Protein AF-A0A849WAQ4-F1 (afdb_monomer_lite)

Foldseek 3Di:
DDDDDDPPPPPPPPPPDDDDDDDDDDDDDDDPVVVVVVVVVVVVVVVLVVLLVVLVVLLVVLLVVLVVVDDPQLVVLLVVLLVLLVVCVPDPAQDPVSLVVNLVSLLSNLDAPLDFDSVLSSQLSNLLSVCVRVQQDHSVLSSSLSSLLSSLRSDLARDPSSLVSSLSNLLVSSVPTNHDPVSSVSNSVSSVSRNVRSNVSSD

Structure (mmCIF, N/CA/C/O backbone):
data_AF-A0A849WAQ4-F1
#
_entry.id   AF-A0A849WAQ4-F1
#
loop_
_atom_site.group_PDB
_atom_site.id
_atom_site.type_symbol
_atom_site.label_atom_id
_atom_site.label_alt_id
_atom_site.label_comp_id
_atom_site.label_asym_id
_atom_site.label_entity_id
_atom_site.label_seq_id
_atom_site.pdbx_PDB_ins_code
_atom_site.Cartn_x
_atom_site.Cartn_y
_atom_site.Cartn_z
_atom_site.occupancy
_atom_site.B_iso_or_equiv
_atom_site.auth_seq_id
_atom_site.auth_comp_id
_atom_site.auth_asym_id
_atom_site.auth_atom_id
_atom_site.pdbx_PDB_model_num
ATOM 1 N N . MET A 1 1 ? 3.478 -9.125 -44.125 1.00 40.41 1 MET A N 1
ATOM 2 C CA . MET A 1 1 ? 3.624 -10.444 -43.458 1.00 40.41 1 MET A CA 1
ATOM 3 C C . MET A 1 1 ? 4.663 -10.266 -42.353 1.00 40.41 1 MET A C 1
ATOM 5 O O . MET A 1 1 ? 5.741 -9.818 -42.690 1.00 40.41 1 MET A O 1
ATOM 9 N N . LYS A 1 2 ? 4.450 -10.484 -41.053 1.00 43.03 2 LYS A N 1
ATOM 10 C CA . LYS A 1 2 ? 3.488 -11.300 -40.299 1.00 43.03 2 LYS A CA 1
ATOM 11 C C . LYS A 1 2 ? 3.045 -10.534 -39.041 1.00 43.03 2 LYS A C 1
ATOM 13 O O . LYS A 1 2 ? 3.862 -9.917 -38.370 1.00 43.03 2 LYS A O 1
ATOM 18 N N . ILE A 1 3 ? 1.750 -10.607 -38.763 1.00 45.09 3 ILE A N 1
ATOM 19 C CA . ILE A 1 3 ? 1.084 -10.204 -37.522 1.00 45.09 3 ILE A CA 1
ATOM 20 C C . ILE A 1 3 ? 1.373 -11.297 -36.490 1.00 45.09 3 ILE A C 1
ATOM 22 O O . ILE A 1 3 ? 1.159 -12.466 -36.802 1.00 45.09 3 ILE A O 1
ATOM 26 N N . PHE A 1 4 ? 1.816 -10.946 -35.282 1.00 47.56 4 PHE A N 1
ATOM 27 C CA . PHE A 1 4 ? 1.756 -11.865 -34.145 1.00 47.56 4 PHE A CA 1
ATOM 28 C C . PHE A 1 4 ? 1.019 -11.212 -32.980 1.00 47.56 4 PHE A C 1
ATOM 30 O O . PHE A 1 4 ? 1.563 -10.441 -32.197 1.00 47.56 4 PHE A O 1
ATOM 37 N N . ASN A 1 5 ? -0.265 -11.562 -32.927 1.00 40.00 5 ASN A N 1
ATOM 38 C CA . ASN A 1 5 ? -1.098 -11.559 -31.739 1.00 40.00 5 ASN A CA 1
ATOM 39 C C . ASN A 1 5 ? -0.462 -12.459 -30.673 1.00 40.00 5 ASN A C 1
ATOM 41 O O . ASN A 1 5 ? -0.245 -13.642 -30.930 1.00 40.00 5 ASN A O 1
ATOM 45 N N . PHE A 1 6 ? -0.254 -11.939 -29.466 1.00 37.41 6 PHE A N 1
ATOM 46 C CA . PHE A 1 6 ? -0.192 -12.782 -28.273 1.00 37.41 6 PHE A CA 1
ATOM 47 C C . PHE A 1 6 ? -0.825 -12.048 -27.091 1.00 37.41 6 PHE A C 1
ATOM 49 O O . PHE A 1 6 ? -0.170 -11.552 -26.180 1.00 37.41 6 PHE A O 1
ATOM 56 N N . ILE A 1 7 ? -2.149 -11.933 -27.166 1.00 39.69 7 ILE A N 1
ATOM 57 C CA . ILE A 1 7 ? -3.004 -11.663 -26.018 1.00 39.69 7 ILE A CA 1
ATOM 58 C C . ILE A 1 7 ? -3.183 -13.010 -25.314 1.00 39.69 7 ILE A C 1
ATOM 60 O O . ILE A 1 7 ? -3.959 -13.848 -25.767 1.00 39.69 7 ILE A O 1
ATOM 64 N N . LEU A 1 8 ? -2.449 -13.232 -24.225 1.00 34.00 8 LEU A N 1
ATOM 65 C CA . LEU A 1 8 ? -2.730 -14.311 -23.283 1.00 34.00 8 LEU A CA 1
ATOM 66 C C . LEU A 1 8 ? -3.411 -13.688 -22.058 1.00 34.00 8 LEU A C 1
ATOM 68 O O . LEU A 1 8 ? -2.776 -13.396 -21.049 1.00 34.00 8 LEU A O 1
ATOM 72 N N . VAL A 1 9 ? -4.717 -13.428 -22.167 1.00 36.94 9 VAL A N 1
ATOM 73 C CA . VAL A 1 9 ? -5.549 -13.152 -20.989 1.00 36.94 9 VAL A CA 1
ATOM 74 C C . VAL A 1 9 ? -5.741 -14.479 -20.267 1.00 36.94 9 VAL A C 1
ATOM 76 O O . VAL A 1 9 ? -6.632 -15.258 -20.596 1.00 36.94 9 VAL A O 1
ATOM 79 N N . VAL A 1 10 ? -4.892 -14.757 -19.282 1.00 36.78 10 VAL A N 1
ATOM 80 C CA . VAL A 1 10 ? -5.178 -15.802 -18.298 1.00 36.78 10 VAL A CA 1
ATOM 81 C C . VAL A 1 10 ? -6.131 -15.195 -17.272 1.00 36.78 10 VAL A C 1
ATOM 83 O O . VAL A 1 10 ? -5.733 -14.672 -16.234 1.00 36.78 10 VAL A O 1
ATOM 86 N N . SER A 1 11 ? -7.420 -15.220 -17.606 1.00 36.06 11 SER A N 1
ATOM 87 C CA . SER A 1 11 ? -8.503 -14.995 -16.652 1.00 36.06 11 SER A CA 1
ATOM 88 C C . SER A 1 11 ? -8.578 -16.193 -15.710 1.00 36.06 11 SER A C 1
ATOM 90 O O . SER A 1 11 ? -9.294 -17.153 -15.980 1.00 36.06 11 SER A O 1
ATOM 92 N N . PHE A 1 12 ? -7.868 -16.142 -14.584 1.00 37.25 12 PHE A N 1
ATOM 93 C CA . PHE A 1 12 ? -8.234 -16.956 -13.426 1.00 37.25 12 PH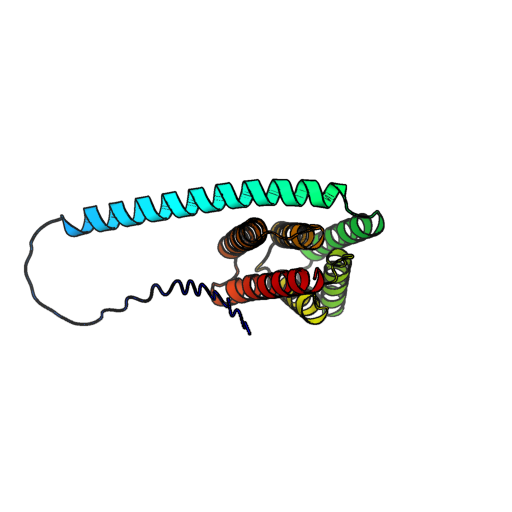E A CA 1
ATOM 94 C C . PHE A 1 12 ? -9.376 -16.249 -12.686 1.00 37.25 12 PHE A C 1
ATOM 96 O O . PHE A 1 12 ? -9.185 -15.547 -11.697 1.00 37.25 12 PHE A O 1
ATOM 103 N N . LEU A 1 13 ? -10.593 -16.416 -13.208 1.00 36.44 13 LEU A N 1
ATOM 104 C CA . LEU A 1 13 ? -11.807 -16.266 -12.414 1.00 36.44 13 LEU A CA 1
ATOM 105 C C . LEU A 1 13 ? -11.840 -17.443 -11.433 1.00 36.44 13 LEU A C 1
ATOM 107 O O . LEU A 1 13 ? -12.245 -18.546 -11.797 1.00 36.44 13 LEU A O 1
ATOM 111 N N . LEU A 1 14 ? -11.420 -17.229 -10.183 1.00 37.31 14 LEU A N 1
ATOM 112 C CA . LEU A 1 14 ? -11.801 -18.127 -9.090 1.00 37.31 14 LEU A CA 1
ATOM 113 C C . LEU A 1 14 ? -13.283 -17.892 -8.751 1.00 37.31 14 LEU A C 1
ATOM 115 O O . LEU A 1 14 ? -13.639 -17.315 -7.727 1.00 37.31 14 LEU A O 1
ATOM 119 N N . SER A 1 15 ? -14.171 -18.364 -9.624 1.00 38.66 15 SER A N 1
ATOM 120 C CA . SER A 1 15 ? -15.564 -18.608 -9.266 1.00 38.66 15 SER A CA 1
ATOM 121 C C . SER A 1 15 ? -15.627 -19.888 -8.436 1.00 38.66 15 SER A C 1
ATOM 123 O O . SER A 1 15 ? -15.603 -20.989 -8.976 1.00 38.66 15 SER A O 1
ATOM 125 N N . SER A 1 16 ? -15.743 -19.753 -7.115 1.00 42.12 16 SER A N 1
ATOM 126 C CA . SER A 1 16 ? -16.271 -20.827 -6.262 1.00 42.12 16 SER A CA 1
ATOM 127 C C . SER A 1 16 ? -17.684 -20.475 -5.795 1.00 42.12 16 SER A C 1
ATOM 129 O O . SER A 1 16 ? -17.962 -20.296 -4.616 1.00 42.12 16 SER A O 1
ATOM 131 N N . LEU A 1 17 ? -18.601 -20.380 -6.758 1.00 43.59 17 LEU A N 1
ATOM 132 C CA . LEU A 1 17 ? -20.035 -20.491 -6.508 1.00 43.59 17 LEU A CA 1
ATOM 133 C C . LEU A 1 17 ? -20.451 -21.907 -6.906 1.00 43.59 17 LEU A C 1
ATOM 135 O O . LEU A 1 17 ? -20.618 -22.208 -8.083 1.00 43.59 17 LEU A O 1
ATOM 139 N N . ILE A 1 18 ? -20.612 -22.782 -5.915 1.00 48.66 18 ILE A N 1
ATOM 140 C CA . ILE A 1 18 ? -21.460 -23.966 -6.063 1.00 48.66 18 ILE A CA 1
ATOM 141 C C . ILE A 1 18 ? -22.622 -23.787 -5.093 1.00 48.66 18 ILE A C 1
ATOM 143 O O . ILE A 1 18 ? -22.586 -24.237 -3.949 1.00 48.66 18 ILE A O 1
ATOM 147 N N . SER A 1 19 ? -23.660 -23.109 -5.572 1.00 41.38 19 SER A N 1
ATOM 148 C CA . SER A 1 19 ? -25.018 -23.353 -5.103 1.00 41.38 19 SER A CA 1
ATOM 149 C C . SER A 1 19 ? -25.516 -24.630 -5.775 1.00 41.38 19 SER A C 1
ATOM 151 O O . SER A 1 19 ? -25.571 -24.713 -6.998 1.00 41.38 19 SER A O 1
ATOM 153 N N . SER A 1 20 ? -25.922 -25.615 -4.979 1.00 46.41 20 SER A N 1
ATOM 154 C CA . SER A 1 20 ? -26.844 -26.661 -5.422 1.00 46.41 20 SER A CA 1
ATOM 155 C C . SER A 1 20 ? -27.905 -26.833 -4.342 1.00 46.41 20 SER A C 1
ATOM 157 O O . SER A 1 20 ? -27.684 -27.508 -3.334 1.00 46.41 20 SER A O 1
ATOM 159 N N . LEU A 1 21 ? -29.029 -26.151 -4.551 1.00 41.91 21 LEU A N 1
ATOM 160 C CA . LEU A 1 21 ? -30.283 -26.339 -3.837 1.00 41.91 21 LEU A CA 1
ATOM 161 C C . LEU A 1 21 ? -31.143 -27.329 -4.649 1.00 41.91 21 LEU A C 1
ATOM 163 O O . LEU A 1 21 ? -31.173 -27.238 -5.872 1.00 41.91 21 LEU A O 1
ATOM 167 N N . TYR A 1 22 ? -31.843 -28.210 -3.925 1.00 48.06 22 TYR A N 1
ATOM 168 C CA . TYR A 1 22 ? -32.811 -29.250 -4.331 1.00 48.06 22 TYR A CA 1
ATOM 169 C C . TYR A 1 22 ? -32.293 -30.607 -4.850 1.00 48.06 22 TYR A C 1
ATOM 171 O O . TYR A 1 22 ? -31.928 -30.757 -6.008 1.00 48.06 22 TYR A O 1
ATOM 179 N N . ALA A 1 23 ? -32.377 -31.632 -3.986 1.00 40.50 23 ALA A N 1
ATOM 180 C CA . ALA A 1 23 ? -33.272 -32.792 -4.149 1.00 40.50 23 ALA A CA 1
ATOM 181 C C . ALA A 1 23 ? -33.140 -33.768 -2.954 1.00 40.50 23 ALA A C 1
ATOM 183 O O . ALA A 1 23 ? -32.047 -34.145 -2.535 1.00 40.50 23 ALA A O 1
ATOM 184 N N . GLN A 1 24 ? -34.295 -34.142 -2.413 1.00 44.09 24 GLN A N 1
ATOM 185 C CA . GLN A 1 24 ? -34.580 -35.072 -1.319 1.00 44.09 24 GLN A CA 1
ATOM 186 C C . GLN A 1 24 ? -34.455 -36.534 -1.779 1.00 44.09 24 GLN A C 1
ATOM 188 O O . GLN A 1 24 ? -35.100 -36.866 -2.761 1.00 44.09 24 GLN A O 1
ATOM 193 N N . GLU A 1 25 ? -33.731 -37.405 -1.052 1.00 33.88 25 GLU A N 1
ATOM 194 C CA . GLU A 1 25 ? -34.155 -38.801 -0.796 1.00 33.88 25 GLU A CA 1
ATOM 195 C C . GLU A 1 25 ? -33.327 -39.494 0.314 1.00 33.88 25 GLU A C 1
ATOM 197 O O . GLU A 1 25 ? -32.095 -39.462 0.339 1.00 33.88 25 GLU A O 1
ATOM 202 N N . ASN A 1 26 ? -34.035 -40.136 1.246 1.00 55.19 26 ASN A N 1
ATOM 203 C CA . ASN A 1 26 ? -33.534 -40.862 2.416 1.00 55.19 26 ASN A CA 1
ATOM 204 C C . ASN A 1 26 ? -32.714 -42.115 2.054 1.00 55.19 26 ASN A C 1
ATOM 206 O O . ASN A 1 26 ? -33.297 -43.077 1.563 1.00 55.19 26 ASN A O 1
ATOM 210 N N . ARG A 1 27 ? -31.425 -42.183 2.443 1.00 44.72 27 ARG A N 1
ATOM 211 C CA . ARG A 1 27 ? -30.723 -43.433 2.843 1.00 44.72 27 ARG A CA 1
ATOM 212 C C . ARG A 1 27 ? -29.571 -43.145 3.828 1.00 44.72 27 ARG A C 1
ATOM 214 O O . ARG A 1 27 ? -28.713 -42.323 3.507 1.00 44.72 27 ARG A O 1
ATOM 221 N N . PRO A 1 28 ? -29.447 -43.863 4.964 1.00 54.81 28 PRO A N 1
ATOM 222 C CA . PRO A 1 28 ? -28.274 -43.771 5.826 1.00 54.81 28 PRO A CA 1
ATOM 223 C C . PRO A 1 28 ? -27.175 -44.707 5.296 1.00 54.81 28 PRO A C 1
ATOM 225 O O . PRO A 1 28 ? -27.287 -45.929 5.367 1.00 54.81 28 PRO A O 1
ATOM 228 N N . ARG A 1 29 ? -26.097 -44.147 4.733 1.00 48.91 29 ARG A N 1
ATOM 229 C CA . ARG A 1 29 ? -24.851 -44.876 4.421 1.00 48.91 29 ARG A CA 1
ATOM 230 C C . ARG A 1 29 ? -23.642 -44.014 4.789 1.00 48.91 29 ARG A C 1
ATOM 232 O O . ARG A 1 29 ? -23.512 -42.882 4.334 1.00 48.91 29 ARG A O 1
ATOM 239 N N . GLY A 1 30 ? -22.800 -44.567 5.659 1.00 44.56 30 GLY A N 1
ATOM 240 C CA . GLY A 1 30 ? -21.835 -43.861 6.499 1.00 44.56 30 GLY A CA 1
ATOM 241 C C . GLY A 1 30 ? -20.722 -43.056 5.814 1.00 44.56 30 GLY A C 1
ATOM 242 O O . GLY A 1 30 ? -20.254 -43.367 4.721 1.00 44.56 30 GLY A O 1
ATOM 243 N N . SER A 1 31 ? -20.301 -42.017 6.540 1.00 52.94 31 SER A N 1
ATOM 244 C CA . SER A 1 31 ? -18.940 -41.530 6.852 1.00 52.94 31 SER A CA 1
ATOM 245 C C . SER A 1 31 ? -17.791 -41.534 5.827 1.00 52.94 31 SER A C 1
ATOM 247 O O . SER A 1 31 ? -16.681 -41.161 6.198 1.00 52.94 31 SER A O 1
ATOM 249 N N . ARG A 1 32 ? -17.984 -41.851 4.540 1.00 49.75 32 ARG A N 1
ATOM 250 C CA . ARG A 1 32 ? -16.902 -41.777 3.529 1.00 49.75 32 ARG A CA 1
ATOM 251 C C . ARG A 1 32 ? -16.812 -40.440 2.788 1.00 49.75 32 ARG A C 1
ATOM 253 O O . ARG A 1 32 ? -15.724 -40.074 2.361 1.00 49.75 32 ARG A O 1
ATOM 260 N N . LYS A 1 33 ? -17.910 -39.682 2.671 1.00 48.22 33 LYS A N 1
ATOM 261 C CA . LYS A 1 33 ? -17.935 -38.398 1.933 1.00 48.22 33 LYS A CA 1
ATOM 262 C C . LYS A 1 33 ? -17.302 -37.224 2.701 1.00 48.22 33 LYS A C 1
ATOM 264 O O . LYS A 1 33 ? -16.830 -36.276 2.081 1.00 48.22 33 LYS A O 1
ATOM 269 N N . ASN A 1 34 ? -17.235 -37.302 4.033 1.00 49.34 34 ASN A N 1
ATOM 270 C CA . ASN A 1 34 ? -16.638 -36.249 4.866 1.00 49.34 34 ASN A CA 1
ATOM 271 C C . ASN A 1 34 ? -15.105 -36.349 4.933 1.00 49.34 34 ASN A C 1
ATOM 273 O O . ASN A 1 34 ? -14.431 -35.326 4.989 1.00 49.34 34 ASN A O 1
ATOM 277 N N . ALA A 1 35 ? -14.538 -37.559 4.849 1.00 51.31 35 ALA A N 1
ATOM 278 C CA . ALA A 1 35 ? -13.088 -37.763 4.872 1.00 51.31 35 ALA A CA 1
ATOM 279 C C . ALA A 1 35 ? -12.390 -37.226 3.605 1.00 51.31 35 ALA A C 1
ATOM 281 O O . ALA A 1 35 ? -11.303 -36.658 3.691 1.00 51.31 35 ALA A O 1
ATOM 282 N N . THR A 1 36 ? -13.021 -37.345 2.432 1.00 54.09 36 THR A N 1
ATOM 283 C CA . THR A 1 36 ? -12.486 -36.832 1.157 1.00 54.09 36 THR A CA 1
ATOM 284 C C . THR A 1 36 ? -12.604 -35.313 1.040 1.00 54.09 36 THR A C 1
ATOM 286 O O . THR A 1 36 ? -11.630 -34.678 0.642 1.00 54.09 36 THR A O 1
ATOM 289 N N . LYS A 1 37 ? -13.729 -34.710 1.460 1.00 56.31 37 LYS A N 1
ATOM 290 C CA . LYS A 1 37 ? -13.869 -33.241 1.531 1.00 56.31 37 LYS A CA 1
ATOM 291 C C . LYS A 1 37 ? -12.883 -32.614 2.524 1.00 56.31 37 LYS A C 1
ATOM 293 O O . LYS A 1 37 ? -12.230 -31.632 2.190 1.00 56.31 37 LYS A O 1
ATOM 298 N N . ASN A 1 38 ? -12.699 -33.224 3.699 1.00 57.44 38 ASN A N 1
ATOM 299 C CA . ASN A 1 38 ? -11.725 -32.741 4.685 1.00 57.44 38 ASN A CA 1
ATOM 300 C C . ASN A 1 38 ? -10.275 -32.864 4.201 1.00 57.44 38 ASN A C 1
ATOM 302 O O . ASN A 1 38 ? -9.472 -31.970 4.459 1.00 57.44 38 ASN A O 1
ATOM 306 N N . LYS A 1 39 ? -9.924 -33.931 3.471 1.00 62.44 39 LYS A N 1
ATOM 307 C CA . LYS A 1 39 ? -8.572 -34.084 2.912 1.00 62.44 39 LYS A CA 1
ATOM 308 C C . LYS A 1 39 ? -8.303 -33.081 1.783 1.00 62.44 39 LYS A C 1
ATOM 310 O O . LYS A 1 39 ? -7.236 -32.479 1.779 1.00 62.44 39 LYS A O 1
ATOM 315 N N . ALA A 1 40 ? -9.265 -32.858 0.885 1.00 61.94 40 ALA A N 1
ATOM 316 C CA . ALA A 1 40 ? -9.146 -31.870 -0.191 1.00 61.94 40 ALA A CA 1
ATOM 317 C C . ALA A 1 40 ? -9.029 -30.431 0.348 1.00 61.94 40 ALA A C 1
ATOM 319 O O . ALA A 1 40 ? -8.127 -29.706 -0.062 1.00 61.94 40 ALA A O 1
ATOM 320 N N . ASN A 1 41 ? -9.847 -30.052 1.339 1.00 62.41 41 ASN A N 1
ATOM 321 C CA . ASN A 1 41 ? -9.747 -28.738 1.991 1.00 62.41 41 ASN A CA 1
ATOM 322 C C . ASN A 1 41 ? -8.413 -28.549 2.729 1.00 62.41 41 ASN A C 1
ATOM 324 O O . ASN A 1 41 ? -7.844 -27.461 2.706 1.00 62.41 41 ASN A O 1
ATOM 328 N N . LYS A 1 42 ? -7.882 -29.605 3.360 1.00 65.06 42 LYS A N 1
ATOM 329 C CA . LYS A 1 42 ? -6.586 -29.547 4.051 1.00 65.06 42 LYS A CA 1
ATOM 330 C C . LYS A 1 42 ? -5.419 -29.326 3.083 1.00 65.06 42 LYS A C 1
ATOM 332 O O . LYS A 1 42 ? -4.516 -28.564 3.408 1.00 65.06 42 LYS A O 1
ATOM 337 N N . VAL A 1 43 ? -5.437 -29.976 1.917 1.00 67.69 43 VAL A N 1
ATOM 338 C CA . VAL A 1 43 ? -4.398 -29.804 0.885 1.00 67.69 43 VAL A CA 1
ATOM 339 C C . VAL A 1 43 ? -4.500 -28.417 0.243 1.00 67.69 43 VAL A C 1
ATOM 341 O O . VAL A 1 43 ? -3.505 -27.705 0.211 1.00 67.69 43 VAL A O 1
ATOM 344 N N . ALA A 1 44 ? -5.706 -27.973 -0.128 1.00 67.06 44 ALA A N 1
ATOM 345 C CA . ALA A 1 44 ? -5.920 -26.641 -0.700 1.00 67.06 44 ALA A CA 1
ATOM 346 C C . ALA A 1 44 ? -5.477 -25.502 0.242 1.00 67.06 44 ALA A C 1
ATOM 348 O O . ALA A 1 44 ? -4.848 -24.542 -0.199 1.00 67.06 44 ALA A O 1
ATOM 349 N N . ASN A 1 45 ? -5.737 -25.626 1.550 1.00 72.56 45 ASN A N 1
ATOM 350 C CA . ASN A 1 45 ? -5.257 -24.650 2.534 1.00 72.56 45 ASN A CA 1
ATOM 351 C C . ASN A 1 45 ? -3.733 -24.683 2.715 1.00 72.56 45 ASN A C 1
ATOM 353 O O . ASN A 1 45 ? -3.125 -23.628 2.884 1.00 72.56 45 ASN A O 1
ATOM 357 N N . ALA A 1 46 ? -3.107 -25.863 2.678 1.00 73.56 46 ALA A N 1
ATOM 358 C CA . ALA A 1 46 ? -1.652 -25.978 2.769 1.00 73.56 46 ALA A CA 1
ATOM 359 C C . ALA A 1 46 ? -0.956 -25.354 1.547 1.00 73.56 46 ALA A C 1
ATOM 361 O O . ALA A 1 46 ? 0.052 -24.663 1.700 1.00 73.56 46 ALA A O 1
ATOM 362 N N . ASP A 1 47 ? -1.529 -25.535 0.357 1.00 81.69 47 ASP A N 1
ATOM 363 C CA . ASP A 1 47 ? -1.017 -24.941 -0.877 1.00 81.69 47 ASP A CA 1
ATOM 364 C C . ASP A 1 47 ? -1.192 -23.414 -0.885 1.00 81.69 47 ASP A C 1
ATOM 366 O O . ASP A 1 47 ? -0.233 -22.706 -1.200 1.00 81.69 47 ASP A O 1
ATOM 370 N N . LYS A 1 48 ? -2.349 -22.886 -0.439 1.00 81.19 48 LYS A N 1
ATOM 371 C CA . LYS A 1 48 ? -2.562 -21.430 -0.282 1.00 81.19 48 LYS A CA 1
ATOM 372 C C . LYS A 1 48 ? -1.556 -20.824 0.705 1.00 81.19 48 LYS A C 1
ATOM 374 O O . LYS A 1 48 ? -0.931 -19.812 0.398 1.00 81.19 48 LYS A O 1
ATOM 379 N N . ALA A 1 49 ? -1.333 -21.470 1.852 1.00 83.88 49 ALA A N 1
ATOM 380 C CA . ALA A 1 49 ? -0.372 -21.000 2.852 1.00 83.88 49 ALA A CA 1
ATOM 381 C C . ALA A 1 49 ? 1.075 -21.006 2.328 1.00 83.88 49 ALA A C 1
ATOM 383 O O . ALA A 1 49 ? 1.836 -20.072 2.579 1.00 83.88 49 ALA A O 1
ATOM 384 N N . LYS A 1 50 ? 1.459 -22.034 1.561 1.00 86.38 50 LYS A N 1
ATOM 385 C CA . LYS A 1 50 ? 2.788 -22.111 0.942 1.00 86.38 50 LYS A CA 1
ATOM 386 C C . LYS A 1 50 ? 2.986 -21.021 -0.115 1.00 86.38 50 LYS A C 1
ATOM 388 O O . LYS A 1 50 ? 4.051 -20.409 -0.147 1.00 86.38 50 LYS A O 1
ATOM 393 N N . GLN A 1 51 ? 1.969 -20.755 -0.934 1.00 85.31 51 GLN A N 1
ATOM 394 C CA . GLN A 1 51 ? 1.992 -19.681 -1.933 1.00 85.31 51 GLN A CA 1
ATOM 395 C C . GLN A 1 51 ? 2.104 -18.300 -1.277 1.00 85.31 51 GLN A C 1
ATOM 397 O O . GLN A 1 51 ? 2.937 -17.502 -1.692 1.00 85.31 51 GLN A O 1
ATOM 402 N N . GLN A 1 52 ? 1.348 -18.043 -0.206 1.00 89.06 52 GLN A N 1
ATOM 403 C CA . GLN A 1 52 ? 1.443 -16.790 0.554 1.00 89.06 52 GLN A CA 1
ATOM 404 C C . GLN A 1 52 ? 2.819 -16.610 1.207 1.00 89.06 52 GLN A C 1
ATOM 406 O O . GLN A 1 52 ? 3.395 -15.529 1.145 1.00 89.06 52 GLN A O 1
ATOM 411 N N . ALA A 1 53 ? 3.391 -17.668 1.792 1.00 90.44 53 ALA A N 1
ATOM 412 C CA . ALA A 1 53 ? 4.722 -17.598 2.394 1.00 90.44 53 ALA A CA 1
ATOM 413 C C . ALA A 1 53 ? 5.819 -17.295 1.358 1.00 90.44 53 ALA A C 1
ATOM 415 O O . ALA A 1 53 ? 6.732 -16.516 1.631 1.00 90.44 53 ALA A O 1
ATOM 416 N N . GLN A 1 54 ? 5.719 -17.891 0.166 1.00 90.62 54 GLN A N 1
ATOM 417 C CA . GLN A 1 54 ? 6.635 -17.618 -0.942 1.00 90.62 54 GLN A CA 1
ATOM 418 C C . GLN A 1 54 ? 6.468 -16.192 -1.472 1.00 90.62 54 GLN A C 1
ATOM 420 O O . GLN A 1 54 ? 7.463 -15.483 -1.589 1.00 90.62 54 GLN A O 1
ATOM 425 N N . ALA A 1 55 ? 5.227 -15.752 -1.707 1.00 92.25 55 ALA A N 1
ATOM 426 C CA . ALA A 1 55 ? 4.928 -14.387 -2.127 1.00 92.25 55 ALA A CA 1
ATOM 427 C C . ALA A 1 55 ? 5.517 -13.366 -1.147 1.00 92.25 55 ALA A C 1
ATOM 429 O O . ALA A 1 55 ? 6.262 -12.481 -1.553 1.00 92.25 55 ALA A O 1
ATOM 430 N N . LYS A 1 56 ? 5.297 -13.559 0.156 1.00 91.94 56 LYS A N 1
ATOM 431 C CA . LYS A 1 56 ? 5.829 -12.679 1.198 1.00 91.94 56 LYS A CA 1
ATOM 432 C C . LYS A 1 56 ? 7.356 -12.619 1.225 1.00 91.94 56 LYS A C 1
ATOM 434 O O . LYS A 1 56 ? 7.930 -11.556 1.448 1.00 91.94 56 LYS A O 1
ATOM 439 N N . ALA A 1 57 ? 8.036 -13.745 1.003 1.00 93.19 57 ALA A N 1
ATOM 440 C CA . ALA A 1 57 ? 9.495 -13.764 0.916 1.00 93.19 57 ALA A CA 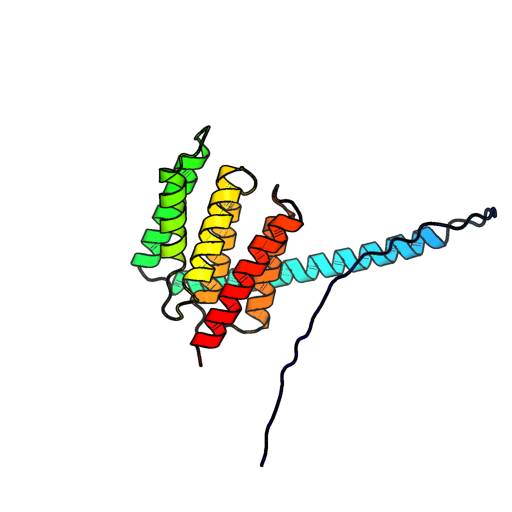1
ATOM 441 C C . ALA A 1 57 ? 9.998 -12.945 -0.284 1.00 93.19 57 ALA A C 1
ATOM 443 O O . ALA A 1 57 ? 10.899 -12.121 -0.123 1.00 93.19 57 ALA A O 1
ATOM 444 N N . THR A 1 58 ? 9.371 -13.118 -1.451 1.00 92.75 58 THR A N 1
ATOM 445 C CA . THR A 1 58 ? 9.662 -12.331 -2.656 1.00 92.75 58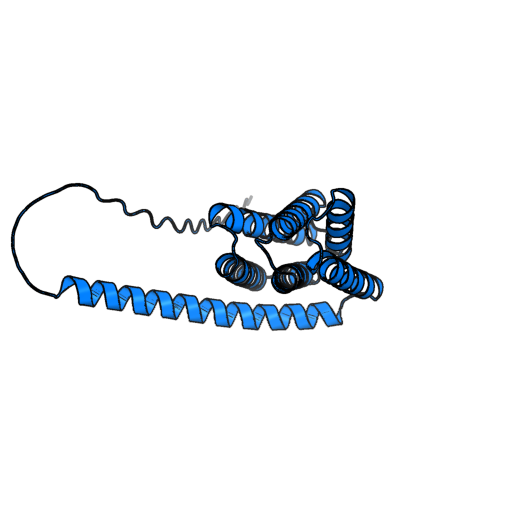 THR A CA 1
ATOM 446 C C . THR A 1 58 ? 9.410 -10.841 -2.421 1.00 92.75 58 THR A C 1
ATOM 448 O O . THR A 1 58 ? 10.288 -10.022 -2.684 1.00 92.75 58 THR A O 1
ATOM 451 N N . VAL A 1 59 ? 8.258 -10.479 -1.851 1.00 93.31 59 VAL A N 1
ATOM 452 C CA . VAL A 1 59 ? 7.901 -9.086 -1.545 1.00 93.31 59 VAL A CA 1
ATOM 453 C C . VAL A 1 59 ? 8.907 -8.448 -0.588 1.00 93.31 59 VAL A C 1
ATOM 455 O O . VAL A 1 59 ? 9.406 -7.362 -0.871 1.00 93.31 59 VAL A O 1
ATOM 458 N N . ASN A 1 60 ? 9.308 -9.139 0.483 1.00 94.69 60 ASN A N 1
ATOM 459 C CA . ASN A 1 60 ? 10.320 -8.628 1.414 1.00 94.69 60 ASN A CA 1
ATOM 460 C C . ASN A 1 60 ? 11.659 -8.321 0.724 1.00 94.69 60 ASN A C 1
ATOM 462 O O . ASN A 1 60 ? 12.317 -7.326 1.047 1.00 94.69 60 ASN A O 1
ATOM 466 N N . GLU A 1 61 ? 12.076 -9.160 -0.227 1.00 93.38 61 GLU A N 1
ATOM 467 C CA . GLU A 1 61 ? 13.283 -8.916 -1.016 1.00 93.38 61 GLU A CA 1
ATOM 468 C C . GLU A 1 61 ? 13.126 -7.678 -1.914 1.00 93.38 61 GLU A C 1
ATOM 470 O O . GLU A 1 61 ? 14.026 -6.832 -1.967 1.00 93.38 61 GLU A O 1
ATOM 475 N N . LEU A 1 62 ? 11.979 -7.537 -2.586 1.00 91.62 62 LEU A N 1
ATOM 476 C CA . LEU A 1 62 ? 11.667 -6.389 -3.441 1.00 91.62 62 LEU A CA 1
ATOM 477 C C . LEU A 1 62 ? 11.616 -5.083 -2.644 1.00 91.62 62 LEU A C 1
ATOM 479 O O . LEU A 1 62 ? 12.246 -4.102 -3.044 1.00 91.62 62 LEU A O 1
ATOM 483 N N . VAL A 1 63 ? 10.945 -5.078 -1.492 1.00 92.44 63 VAL A N 1
ATOM 484 C CA . VAL A 1 63 ? 10.880 -3.930 -0.577 1.00 92.44 63 VAL A CA 1
ATOM 485 C C . VAL A 1 63 ? 12.281 -3.549 -0.107 1.00 92.44 63 VAL A C 1
ATOM 487 O O . VAL A 1 63 ? 12.669 -2.390 -0.225 1.00 92.44 63 VAL A O 1
ATOM 490 N N . SER A 1 64 ? 13.100 -4.517 0.312 1.00 92.81 64 SER A N 1
ATOM 491 C CA . SER A 1 64 ? 14.481 -4.252 0.747 1.00 92.81 64 SER A CA 1
ATOM 492 C C . SER A 1 64 ? 15.344 -3.639 -0.364 1.00 92.81 64 SER A C 1
ATOM 494 O O . SER A 1 64 ? 16.199 -2.786 -0.112 1.00 92.81 64 SER A O 1
ATOM 496 N N . LYS A 1 65 ? 15.154 -4.076 -1.616 1.00 90.19 65 LYS A N 1
ATOM 497 C CA . LYS A 1 65 ? 15.829 -3.488 -2.784 1.00 90.19 65 LYS A CA 1
ATOM 498 C C . LYS A 1 65 ? 15.307 -2.086 -3.088 1.00 90.19 65 LYS A C 1
ATOM 500 O O . LYS A 1 65 ? 16.102 -1.220 -3.446 1.00 90.19 65 LYS A O 1
ATOM 505 N N . SER A 1 66 ? 14.002 -1.877 -2.952 1.00 88.38 66 SER A N 1
ATOM 506 C CA . SER A 1 66 ? 13.336 -0.593 -3.158 1.00 88.38 66 SER A CA 1
ATOM 507 C C . SER A 1 66 ? 13.820 0.452 -2.158 1.00 88.38 66 SER A C 1
ATOM 509 O O . SER A 1 66 ? 14.314 1.498 -2.567 1.00 88.38 66 SER A O 1
ATOM 511 N N . GLU A 1 67 ? 13.823 0.131 -0.862 1.00 88.88 67 GLU A N 1
ATOM 512 C CA . GLU A 1 67 ? 14.273 1.027 0.213 1.00 88.88 67 GLU A CA 1
ATOM 513 C C . GLU A 1 67 ? 15.721 1.506 0.009 1.00 88.88 67 GLU A C 1
ATOM 515 O O . GLU A 1 67 ? 16.034 2.674 0.243 1.00 88.88 67 GLU A O 1
ATOM 520 N N . LYS A 1 68 ? 16.605 0.640 -0.510 1.00 89.31 68 LYS A N 1
ATOM 521 C CA . LYS A 1 68 ? 17.992 1.006 -0.860 1.00 89.31 68 LYS A CA 1
ATOM 522 C C . LYS A 1 68 ? 18.095 1.980 -2.035 1.00 89.31 68 LYS A C 1
ATOM 524 O O . LYS A 1 68 ? 19.099 2.676 -2.150 1.00 89.31 68 LYS A O 1
ATOM 529 N N . LYS A 1 69 ? 17.100 1.992 -2.922 1.00 85.56 69 LYS A N 1
ATOM 530 C CA . LYS A 1 69 ? 17.051 2.831 -4.127 1.00 85.56 69 LYS A CA 1
ATOM 531 C C . LYS A 1 69 ? 16.248 4.116 -3.936 1.00 85.56 69 LYS A C 1
ATOM 533 O O . LYS A 1 69 ? 16.289 4.967 -4.820 1.00 85.56 69 LYS A O 1
ATOM 538 N N . MET A 1 70 ? 15.524 4.256 -2.824 1.00 86.00 70 MET A N 1
ATOM 539 C CA . MET A 1 70 ? 14.723 5.447 -2.554 1.00 86.00 70 MET A CA 1
ATOM 540 C C . MET A 1 70 ? 15.598 6.699 -2.487 1.00 86.00 70 MET A C 1
ATOM 542 O O . MET A 1 70 ? 16.640 6.712 -1.824 1.00 86.00 70 MET A O 1
ATOM 546 N N . THR A 1 71 ? 15.136 7.769 -3.129 1.00 86.50 71 THR A N 1
ATOM 547 C CA . THR A 1 71 ? 15.731 9.100 -2.985 1.00 86.50 71 THR A CA 1
ATOM 548 C C . THR A 1 71 ? 15.497 9.641 -1.572 1.00 86.50 71 THR A C 1
ATOM 550 O O . THR A 1 71 ? 14.592 9.199 -0.859 1.00 86.50 71 THR A O 1
ATOM 553 N N . GLU A 1 72 ? 16.282 10.635 -1.158 1.00 89.56 72 GLU A N 1
ATOM 554 C CA . GLU A 1 72 ? 16.079 11.294 0.141 1.00 89.56 72 GLU A CA 1
ATOM 555 C C . GLU A 1 72 ? 14.693 11.950 0.248 1.00 89.56 72 GLU A C 1
ATOM 557 O O . GLU A 1 72 ? 14.058 11.889 1.298 1.00 89.56 72 GLU A O 1
ATOM 562 N N . GLU A 1 73 ? 14.169 12.485 -0.858 1.00 87.75 73 GLU A N 1
ATOM 563 C CA . GLU A 1 73 ? 12.805 13.015 -0.920 1.00 87.75 73 GLU A CA 1
ATOM 564 C C . GLU A 1 73 ? 11.755 11.916 -0.696 1.00 87.75 73 GLU A C 1
ATOM 566 O O . GLU A 1 73 ? 10.831 12.092 0.096 1.00 87.75 73 GLU A O 1
ATOM 571 N N . GLN A 1 74 ? 11.915 10.746 -1.323 1.00 86.25 74 GLN A N 1
ATOM 572 C CA . GLN A 1 74 ? 11.010 9.613 -1.114 1.00 86.25 74 GLN A CA 1
ATOM 573 C C . GLN A 1 74 ? 11.049 9.117 0.339 1.00 86.25 74 GLN A C 1
ATOM 575 O O . GLN A 1 74 ? 10.000 8.819 0.912 1.00 86.25 74 GLN A O 1
ATOM 580 N N . LYS A 1 75 ? 12.234 9.065 0.963 1.00 89.88 75 LYS A N 1
ATOM 581 C CA . LYS A 1 75 ? 12.378 8.702 2.384 1.00 89.88 75 LYS A CA 1
ATOM 582 C C . LYS A 1 75 ? 11.707 9.725 3.300 1.00 89.88 75 LYS A C 1
ATOM 584 O O . LYS A 1 75 ? 11.018 9.335 4.241 1.00 89.88 75 LYS A O 1
ATOM 589 N N . ALA A 1 76 ? 11.867 11.018 3.015 1.00 91.75 76 ALA A N 1
ATOM 590 C CA . ALA A 1 76 ? 11.219 12.088 3.769 1.00 91.75 76 ALA A CA 1
ATOM 591 C C . ALA A 1 76 ? 9.688 12.019 3.652 1.00 91.75 76 ALA A C 1
ATOM 593 O O . ALA A 1 76 ? 8.992 12.098 4.663 1.00 91.75 76 ALA A O 1
ATOM 594 N N . ASN A 1 77 ? 9.166 11.785 2.444 1.00 91.31 77 ASN A N 1
ATOM 595 C CA . ASN A 1 77 ? 7.733 11.601 2.211 1.00 91.31 77 ASN A CA 1
ATOM 596 C C . ASN A 1 77 ? 7.189 10.376 2.961 1.00 91.31 77 ASN A C 1
ATOM 598 O O . ASN A 1 77 ? 6.117 10.451 3.557 1.00 91.31 77 ASN A O 1
ATOM 602 N N . LEU A 1 78 ? 7.941 9.269 2.992 1.00 91.62 78 LEU A N 1
ATOM 603 C CA . LEU A 1 78 ? 7.556 8.073 3.745 1.00 91.62 78 LEU A CA 1
ATOM 604 C C . LEU A 1 78 ? 7.525 8.333 5.255 1.00 91.62 78 LEU A C 1
ATOM 606 O O . LEU A 1 78 ? 6.580 7.927 5.929 1.00 91.62 78 LEU A O 1
ATOM 610 N N . LYS A 1 79 ? 8.531 9.034 5.789 1.00 93.25 79 LYS A N 1
ATOM 611 C CA . LYS A 1 79 ? 8.564 9.428 7.203 1.00 93.25 79 LYS A CA 1
ATOM 612 C C . LYS A 1 79 ? 7.371 10.315 7.559 1.00 93.25 79 LYS A C 1
ATOM 614 O O . LYS A 1 79 ? 6.716 10.070 8.565 1.00 93.25 79 LYS A O 1
ATOM 619 N N . LYS A 1 80 ? 7.049 11.288 6.705 1.00 92.88 80 LYS A N 1
ATOM 620 C CA . LYS A 1 80 ? 5.882 12.155 6.888 1.00 92.88 80 LYS A CA 1
ATOM 621 C C . LYS A 1 80 ? 4.575 11.357 6.895 1.00 92.88 80 LYS A C 1
ATOM 623 O O . LYS A 1 80 ? 3.775 11.517 7.807 1.00 92.88 80 LYS A O 1
ATOM 628 N N . LEU A 1 81 ? 4.397 10.439 5.944 1.00 94.81 81 LEU A N 1
ATOM 629 C CA . LEU A 1 81 ? 3.236 9.544 5.910 1.00 94.81 81 LEU A CA 1
ATOM 630 C C . LEU A 1 81 ? 3.094 8.733 7.212 1.00 94.81 81 LEU A C 1
ATOM 632 O O . LEU A 1 81 ? 1.991 8.583 7.733 1.00 94.81 81 LEU A O 1
ATOM 636 N N . GLN A 1 82 ? 4.203 8.214 7.749 1.00 94.50 82 GLN A N 1
ATOM 637 C CA . GLN A 1 82 ? 4.202 7.488 9.023 1.00 94.50 82 GLN A CA 1
ATOM 638 C C . GLN A 1 82 ? 3.772 8.376 10.195 1.00 94.50 82 GLN A C 1
ATOM 640 O O . GLN A 1 82 ? 2.969 7.940 11.017 1.00 94.50 82 GLN A O 1
ATOM 645 N N . GLU A 1 83 ? 4.288 9.603 10.266 1.00 92.88 83 GLU A N 1
ATOM 646 C CA . GLU A 1 83 ? 3.927 10.583 11.297 1.00 92.88 83 GLU A CA 1
ATOM 647 C C . GLU A 1 83 ? 2.444 10.965 11.216 1.00 92.88 83 GLU A C 1
ATOM 649 O O . GLU A 1 83 ? 1.754 10.967 12.237 1.00 92.88 83 GLU A O 1
ATOM 654 N N . ASP A 1 84 ? 1.933 11.211 10.008 1.00 92.88 84 ASP A N 1
ATOM 655 C CA . ASP A 1 84 ? 0.530 11.562 9.789 1.00 92.88 84 ASP A CA 1
ATOM 656 C C . ASP A 1 84 ? -0.399 10.404 10.193 1.00 92.88 84 ASP A C 1
ATOM 658 O O . ASP A 1 84 ? -1.346 10.610 10.951 1.00 92.88 84 ASP A O 1
ATOM 662 N N . LEU A 1 85 ? -0.088 9.161 9.809 1.00 93.62 85 LEU A N 1
ATOM 663 C CA . LEU A 1 85 ? -0.851 7.987 10.254 1.00 93.62 85 LEU A CA 1
ATOM 664 C C . LEU A 1 85 ? -0.778 7.771 11.775 1.00 93.62 85 LEU A C 1
ATOM 666 O O . LEU A 1 85 ? -1.763 7.379 12.394 1.00 93.62 85 LEU A O 1
ATOM 670 N N . GLN A 1 86 ? 0.370 8.011 12.411 1.00 91.81 86 GLN A N 1
ATOM 671 C CA . GLN A 1 86 ? 0.481 7.895 13.871 1.00 91.81 86 GLN A CA 1
ATOM 672 C C . GLN A 1 86 ? -0.360 8.946 14.593 1.00 91.81 86 GLN A C 1
ATOM 674 O O . GLN A 1 86 ? -1.024 8.633 15.581 1.00 91.81 86 GLN A O 1
ATOM 679 N N . LYS A 1 87 ? -0.357 10.182 14.087 1.00 90.75 87 LYS A N 1
ATOM 680 C CA . LYS A 1 87 ? -1.147 11.279 14.643 1.00 90.75 87 LYS A CA 1
ATOM 681 C C . LYS A 1 87 ? -2.642 10.962 14.579 1.00 90.75 87 LYS A C 1
ATOM 683 O O . LYS A 1 87 ? -3.323 11.008 15.604 1.00 90.75 87 LYS A O 1
ATOM 688 N N . LEU A 1 88 ? -3.116 10.553 13.403 1.00 90.44 88 LEU A N 1
ATOM 689 C CA . LEU A 1 88 ? -4.526 10.251 13.160 1.00 90.44 88 LEU A CA 1
ATOM 690 C C . LEU A 1 88 ? -5.027 9.015 13.923 1.00 90.44 88 LEU A C 1
ATOM 692 O O . LEU A 1 88 ? -6.210 8.934 14.240 1.00 90.44 88 LEU A O 1
ATOM 696 N N . GLN A 1 89 ? -4.144 8.079 14.287 1.00 86.25 89 GLN A N 1
ATOM 697 C CA . GLN A 1 89 ? -4.529 6.853 14.998 1.00 86.25 89 GLN A CA 1
ATOM 698 C C . GLN A 1 89 ? -5.219 7.127 16.348 1.00 86.25 89 GLN A C 1
ATOM 700 O O . GLN A 1 89 ? -6.044 6.332 16.800 1.00 86.25 89 GLN A O 1
ATOM 705 N N . SER A 1 90 ? -4.861 8.233 17.005 1.00 82.81 90 SER A N 1
ATOM 706 C CA . SER A 1 90 ? -5.413 8.645 18.305 1.00 82.81 90 SER A CA 1
ATOM 707 C C . SER A 1 90 ? -6.677 9.500 18.214 1.00 82.81 90 SER A C 1
ATOM 709 O O . SER A 1 90 ? -7.303 9.796 19.234 1.00 82.81 90 SER A O 1
ATOM 711 N N . GLU A 1 91 ? -7.068 9.888 17.005 1.00 85.25 91 GLU A N 1
ATOM 712 C CA . GLU A 1 91 ? -8.198 10.774 16.795 1.00 85.25 91 GLU A CA 1
ATOM 713 C C . GLU A 1 91 ? -9.511 9.985 16.733 1.00 85.25 91 GLU A C 1
ATOM 715 O O . GLU A 1 91 ? -9.619 8.896 16.163 1.00 85.25 91 GLU A O 1
ATOM 720 N N . SER A 1 92 ? -10.551 10.536 17.358 1.00 83.38 92 SER A N 1
ATOM 721 C CA . SER A 1 92 ? -11.884 9.929 17.361 1.00 83.38 92 SER A CA 1
ATOM 722 C C . SER A 1 92 ? -12.566 10.028 15.997 1.00 83.38 92 SER A C 1
ATOM 724 O O . SER A 1 92 ? -13.346 9.141 15.644 1.00 83.38 92 SER A O 1
ATOM 726 N N . GLN A 1 93 ? -12.248 11.077 15.238 1.00 87.94 93 GLN A N 1
ATOM 727 C CA . GLN A 1 93 ? -12.773 11.368 13.913 1.00 87.94 93 GLN A CA 1
ATOM 728 C C . GLN A 1 93 ? -11.677 12.015 13.065 1.00 87.94 93 GLN A C 1
ATOM 730 O O . GLN A 1 93 ? -11.049 12.968 13.510 1.00 87.94 93 GLN A O 1
ATOM 735 N N . ILE A 1 94 ? -11.510 11.529 11.835 1.00 91.94 94 ILE A N 1
ATOM 736 C CA . ILE A 1 94 ? -10.603 12.119 10.844 1.00 91.94 94 ILE A CA 1
ATOM 737 C C . ILE A 1 94 ? -11.385 13.139 10.005 1.00 91.94 94 ILE A C 1
ATOM 739 O O . ILE A 1 94 ? -12.410 12.795 9.404 1.00 91.94 94 ILE A O 1
ATOM 743 N N . THR A 1 95 ? -10.918 14.387 9.957 1.00 93.00 95 THR A N 1
ATOM 744 C CA . THR A 1 95 ? -11.524 15.472 9.168 1.00 93.00 95 THR A CA 1
ATOM 745 C C . THR A 1 95 ? -11.237 15.328 7.673 1.00 93.00 95 THR A C 1
ATOM 747 O O . THR A 1 95 ? -10.365 14.566 7.251 1.00 93.00 95 THR A O 1
ATOM 750 N N . GLN A 1 96 ? -11.965 16.077 6.840 1.00 93.19 96 GLN A N 1
ATOM 751 C CA . GLN A 1 96 ? -11.754 16.051 5.392 1.00 93.19 96 GLN A CA 1
ATOM 752 C C . GLN A 1 96 ? -10.356 16.562 5.011 1.00 93.19 96 GLN A C 1
ATOM 754 O O . GLN A 1 96 ? -9.685 15.957 4.180 1.00 93.19 96 GLN A O 1
ATOM 759 N N . GLU A 1 97 ? -9.871 17.607 5.680 1.00 93.50 97 GLU A N 1
ATOM 760 C CA . GLU A 1 97 ? -8.532 18.163 5.468 1.00 93.50 97 GLU A CA 1
ATOM 761 C C . GLU A 1 97 ? -7.442 17.138 5.796 1.00 93.50 97 GLU A C 1
ATOM 763 O O . GLU A 1 97 ? -6.447 17.028 5.082 1.00 93.50 97 GLU A O 1
ATOM 768 N N . GLN A 1 98 ? -7.639 16.344 6.851 1.00 93.31 98 GLN A N 1
ATOM 769 C CA . GLN A 1 98 ? -6.714 15.277 7.229 1.00 93.31 98 GLN A CA 1
ATOM 770 C C . GLN A 1 98 ? -6.725 14.121 6.229 1.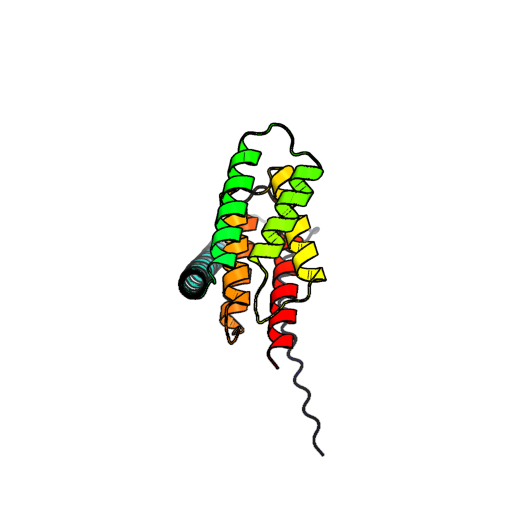00 93.31 98 GLN A C 1
ATOM 772 O O . GLN A 1 98 ? -5.661 13.597 5.898 1.00 93.31 98 GLN A O 1
ATOM 777 N N . LYS A 1 99 ? -7.900 13.758 5.697 1.00 92.62 99 LYS A N 1
ATOM 778 C CA . LYS A 1 99 ? -8.000 12.797 4.589 1.00 92.62 99 LYS A CA 1
ATOM 779 C C . LYS A 1 99 ? -7.251 13.304 3.359 1.00 92.62 99 LYS A C 1
ATOM 781 O O . LYS A 1 99 ? -6.488 12.562 2.746 1.00 92.62 99 LYS A O 1
ATOM 786 N N . ASP A 1 100 ? -7.432 14.572 3.006 1.00 93.25 100 ASP A N 1
ATOM 787 C CA . ASP A 1 100 ? -6.763 15.162 1.848 1.00 93.25 100 ASP A CA 1
ATOM 788 C C . ASP A 1 100 ? -5.246 15.247 2.031 1.00 93.25 100 ASP A C 1
ATOM 790 O O . ASP A 1 100 ? -4.504 14.963 1.085 1.00 93.25 100 ASP A O 1
ATOM 794 N N . GLN A 1 101 ? -4.782 15.537 3.249 1.00 92.88 101 GLN A N 1
ATOM 795 C CA . GLN A 1 101 ? -3.365 15.499 3.596 1.00 92.88 101 GLN A CA 1
ATOM 796 C C . GLN A 1 101 ? -2.797 14.079 3.473 1.00 92.88 101 GLN A C 1
ATOM 798 O O . GLN A 1 101 ? -1.820 13.883 2.749 1.00 92.88 101 GLN A O 1
ATOM 803 N N . LEU A 1 102 ? -3.454 13.084 4.080 1.00 92.44 102 LEU A N 1
ATOM 804 C CA . LEU A 1 102 ? -3.028 11.683 4.022 1.00 92.44 102 LEU A CA 1
ATOM 805 C C . LEU A 1 102 ? -2.947 11.172 2.575 1.00 92.44 102 LEU A C 1
ATOM 807 O O . LEU A 1 102 ? -1.945 10.580 2.167 1.00 92.44 102 LEU A O 1
ATOM 811 N N . LYS A 1 103 ? -3.966 11.477 1.765 1.00 92.19 103 LYS A N 1
ATOM 812 C CA . LYS A 1 103 ? -3.998 11.169 0.330 1.00 92.19 103 LYS A CA 1
ATOM 813 C C . LYS A 1 103 ? -2.827 11.816 -0.414 1.00 92.19 103 LYS A C 1
ATOM 815 O O . LYS A 1 103 ? -2.194 11.169 -1.248 1.00 92.19 103 LYS A O 1
ATOM 820 N N . ALA A 1 104 ? -2.522 13.082 -0.128 1.00 91.62 104 ALA A N 1
ATOM 821 C CA . ALA A 1 104 ? -1.405 13.783 -0.756 1.00 91.62 104 ALA A CA 1
ATOM 822 C C . ALA A 1 104 ? -0.051 13.154 -0.398 1.00 91.62 104 ALA A C 1
ATOM 824 O O . ALA A 1 104 ? 0.808 13.021 -1.272 1.00 91.62 104 ALA A O 1
ATOM 825 N N . ASP A 1 105 ? 0.142 12.735 0.852 1.00 91.75 105 ASP A N 1
ATOM 826 C CA . ASP A 1 105 ? 1.390 12.100 1.279 1.00 91.75 105 ASP A CA 1
ATOM 827 C C . ASP A 1 105 ? 1.549 10.698 0.693 1.00 91.75 105 ASP A C 1
ATOM 829 O O . ASP A 1 105 ? 2.618 10.379 0.170 1.00 91.75 105 ASP A O 1
ATOM 833 N N . LEU A 1 106 ? 0.470 9.908 0.636 1.00 88.81 106 LEU A N 1
ATOM 834 C CA . LEU A 1 106 ? 0.452 8.633 -0.088 1.00 88.81 106 LEU A CA 1
ATOM 835 C C . LEU A 1 106 ? 0.891 8.818 -1.549 1.00 88.81 106 LEU A C 1
ATOM 837 O O . LEU A 1 106 ? 1.840 8.170 -1.993 1.00 88.81 106 LEU A O 1
ATOM 841 N N . LYS A 1 107 ? 0.296 9.770 -2.278 1.00 89.75 107 LYS A N 1
ATOM 842 C CA . LYS A 1 107 ? 0.674 10.074 -3.673 1.00 89.75 107 LYS A CA 1
ATOM 843 C C . LYS A 1 107 ? 2.153 10.437 -3.828 1.00 89.75 107 LYS A C 1
ATOM 845 O O . LYS A 1 107 ? 2.811 9.986 -4.768 1.00 89.75 107 LYS A O 1
ATOM 850 N N . LYS A 1 108 ? 2.692 11.245 -2.911 1.00 88.81 108 LYS A N 1
ATOM 851 C CA . LYS A 1 108 ? 4.111 11.633 -2.924 1.00 88.81 108 LYS A CA 1
ATOM 852 C C . LYS A 1 108 ? 5.032 10.437 -2.713 1.00 88.81 108 LYS A C 1
ATOM 854 O O . LYS A 1 108 ? 6.061 10.350 -3.377 1.00 88.81 108 LYS A O 1
ATOM 859 N N . THR A 1 109 ? 4.664 9.505 -1.831 1.00 83.62 109 THR A N 1
ATOM 860 C CA . THR A 1 109 ? 5.470 8.292 -1.618 1.00 83.62 109 THR A CA 1
ATOM 861 C C . THR A 1 109 ? 5.496 7.384 -2.838 1.00 83.62 109 THR A C 1
ATOM 863 O O . THR A 1 109 ? 6.537 6.803 -3.104 1.00 83.62 109 THR A O 1
ATOM 866 N N . LEU A 1 110 ? 4.399 7.327 -3.602 1.00 81.12 110 LEU A N 1
ATOM 867 C CA . LEU A 1 110 ? 4.251 6.498 -4.804 1.00 81.12 110 LEU A CA 1
ATOM 868 C C . LEU A 1 110 ? 4.791 7.161 -6.082 1.00 81.12 110 LEU A C 1
ATOM 870 O O . LEU A 1 110 ? 4.658 6.625 -7.181 1.00 81.12 110 LEU A O 1
ATOM 874 N N . SER A 1 111 ? 5.397 8.341 -5.971 1.00 73.56 111 SER A N 1
ATOM 875 C CA . SER A 1 111 ? 5.993 9.025 -7.115 1.00 73.56 111 SER A CA 1
ATOM 876 C C . SER A 1 111 ? 7.344 8.384 -7.464 1.00 73.56 111 SER A C 1
ATOM 878 O O . SER A 1 111 ? 8.286 8.422 -6.669 1.00 73.56 111 SER A O 1
ATOM 880 N N . SER A 1 112 ? 7.456 7.794 -8.659 1.00 71.94 112 SER A N 1
ATOM 881 C CA . SER A 1 112 ? 8.694 7.181 -9.168 1.00 71.94 112 SER A CA 1
ATOM 882 C C . SER A 1 112 ? 9.041 7.648 -10.588 1.00 71.94 112 SER A C 1
ATOM 884 O O . SER A 1 112 ? 8.249 8.324 -11.252 1.00 71.94 112 SER A O 1
ATOM 886 N N . ALA A 1 113 ? 10.252 7.314 -11.052 1.00 63.53 113 ALA A N 1
ATOM 887 C CA . ALA A 1 113 ? 10.702 7.607 -12.415 1.00 63.53 113 ALA A CA 1
ATOM 888 C C . ALA A 1 113 ? 9.857 6.860 -13.464 1.00 63.53 113 ALA A C 1
ATOM 890 O O . ALA A 1 113 ? 9.508 7.425 -14.500 1.00 63.53 113 ALA A O 1
ATOM 891 N N . GLN A 1 114 ? 9.464 5.622 -13.158 1.00 64.50 114 GLN A N 1
ATOM 892 C CA . GLN A 1 114 ? 8.488 4.825 -13.895 1.00 64.50 114 GLN A CA 1
ATOM 893 C C . GLN A 1 114 ? 7.074 5.258 -13.486 1.00 64.50 114 GLN A C 1
ATOM 895 O O . GLN A 1 114 ? 6.351 4.504 -12.843 1.00 64.50 114 GLN A O 1
ATOM 900 N N . LYS A 1 115 ? 6.706 6.508 -13.806 1.00 70.19 115 LYS A N 1
ATOM 901 C CA . LYS A 1 115 ? 5.437 7.122 -13.385 1.00 70.19 115 LYS A CA 1
ATOM 902 C C . LYS A 1 115 ? 4.247 6.224 -13.758 1.00 70.19 115 LYS A C 1
ATOM 904 O O . LYS A 1 115 ? 3.962 6.108 -14.953 1.00 70.19 115 LYS A O 1
ATOM 909 N N . PRO A 1 116 ? 3.536 5.610 -12.797 1.00 74.62 116 PRO A N 1
ATOM 910 C CA . PRO A 1 116 ? 2.237 5.003 -13.074 1.00 74.62 116 PRO A CA 1
ATOM 911 C C . PRO A 1 116 ? 1.232 6.091 -13.481 1.0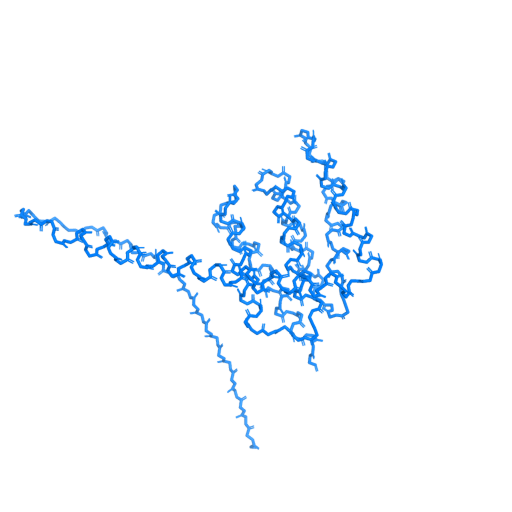0 74.62 116 PRO A C 1
ATOM 913 O O . PRO A 1 116 ? 1.498 7.287 -13.326 1.00 74.62 116 PRO A O 1
ATOM 916 N N . ASP A 1 117 ? 0.078 5.689 -14.013 1.00 83.75 117 ASP A N 1
ATOM 917 C CA . ASP A 1 117 ? -0.981 6.647 -14.345 1.00 83.75 117 ASP A CA 1
ATOM 918 C C . ASP A 1 117 ? -1.411 7.406 -13.069 1.00 83.75 117 ASP A C 1
ATOM 920 O O . ASP A 1 117 ? -1.845 6.757 -12.107 1.00 83.75 117 ASP A O 1
ATOM 924 N N . PRO A 1 118 ? -1.320 8.753 -13.035 1.00 84.19 118 PRO A N 1
ATOM 925 C CA . PRO A 1 118 ? -1.712 9.542 -11.872 1.00 84.19 118 PRO A CA 1
ATOM 926 C C . PRO A 1 118 ? -3.131 9.241 -11.383 1.00 84.19 118 PRO A C 1
ATOM 928 O O . PRO A 1 118 ? -3.358 9.214 -10.179 1.00 84.19 118 PRO A O 1
ATOM 931 N N . ALA A 1 119 ? -4.072 8.944 -12.285 1.00 88.94 119 ALA A N 1
ATOM 932 C CA . ALA A 1 119 ? -5.441 8.611 -11.905 1.00 88.94 119 ALA A CA 1
ATOM 933 C C . ALA A 1 119 ? -5.521 7.300 -11.105 1.00 88.94 119 ALA A C 1
ATOM 935 O O . ALA A 1 119 ? -6.325 7.187 -10.182 1.00 88.94 119 ALA A O 1
ATOM 936 N N . THR A 1 120 ? -4.669 6.317 -11.421 1.00 88.94 120 THR A N 1
ATOM 937 C CA . THR A 1 120 ? -4.632 5.035 -10.693 1.00 88.94 120 THR A CA 1
ATOM 938 C C . THR A 1 120 ? -4.014 5.179 -9.305 1.00 88.94 120 THR A C 1
ATOM 940 O O . THR A 1 120 ? -4.513 4.589 -8.348 1.00 88.94 120 THR A O 1
ATOM 943 N N . VAL A 1 121 ? -2.984 6.020 -9.170 1.00 89.56 121 VAL A N 1
ATOM 944 C CA . VAL A 1 121 ? -2.387 6.351 -7.866 1.00 89.56 121 VAL A CA 1
ATOM 945 C C . VAL A 1 121 ? -3.368 7.137 -7.003 1.00 89.56 121 VAL A C 1
ATOM 947 O O . VAL A 1 121 ? -3.490 6.865 -5.811 1.00 89.56 121 VAL A O 1
ATOM 950 N N . ASP A 1 122 ? -4.093 8.082 -7.601 1.00 91.12 122 ASP A N 1
ATOM 951 C CA . ASP A 1 122 ? -5.082 8.901 -6.900 1.00 91.12 122 ASP A CA 1
ATOM 952 C C . ASP A 1 122 ? -6.216 8.059 -6.336 1.00 91.12 122 ASP A C 1
ATOM 954 O O . ASP A 1 122 ? -6.636 8.284 -5.199 1.00 91.12 122 ASP A O 1
ATOM 958 N N . LYS A 1 123 ? -6.672 7.071 -7.110 1.00 93.06 123 LYS A N 1
ATOM 959 C CA . LYS A 1 123 ? -7.712 6.145 -6.681 1.00 93.06 123 LYS A CA 1
ATOM 960 C C . LYS A 1 123 ? -7.249 5.280 -5.506 1.00 93.06 123 LYS A C 1
ATOM 962 O O . LYS A 1 123 ? -7.881 5.329 -4.454 1.00 93.06 123 LYS A O 1
ATOM 967 N N . LEU A 1 124 ? -6.080 4.639 -5.621 1.00 94.31 124 LEU A N 1
ATOM 968 C CA . LEU A 1 124 ? -5.521 3.847 -4.522 1.00 94.31 124 LEU A CA 1
ATOM 969 C C . LEU A 1 124 ? -5.334 4.694 -3.254 1.00 94.31 124 LEU A C 1
ATOM 971 O O . LEU A 1 124 ? -5.678 4.263 -2.156 1.00 94.31 124 LEU A O 1
ATOM 975 N N . ALA A 1 125 ? -4.793 5.909 -3.388 1.00 93.94 125 ALA A N 1
ATOM 976 C CA . ALA A 1 125 ? -4.573 6.798 -2.251 1.00 93.94 125 ALA A CA 1
ATOM 977 C C . ALA A 1 125 ? -5.891 7.220 -1.579 1.00 93.94 125 ALA A C 1
ATOM 979 O O . ALA A 1 125 ? -5.950 7.299 -0.349 1.00 93.94 125 ALA A O 1
ATOM 980 N N . ALA A 1 126 ? -6.941 7.480 -2.365 1.00 93.81 126 ALA A N 1
ATOM 981 C CA . ALA A 1 126 ? -8.271 7.780 -1.845 1.00 93.81 126 ALA A CA 1
ATOM 982 C C . ALA A 1 126 ? -8.872 6.577 -1.106 1.00 93.81 126 ALA A C 1
ATOM 984 O O . ALA A 1 126 ? -9.337 6.733 0.023 1.00 93.81 126 ALA A O 1
ATOM 985 N N . ASP A 1 127 ? -8.794 5.384 -1.692 1.00 95.56 127 ASP A N 1
ATOM 986 C CA . ASP A 1 127 ? -9.362 4.170 -1.109 1.00 95.56 127 ASP A CA 1
ATOM 987 C C . ASP A 1 127 ? -8.649 3.793 0.195 1.00 95.56 127 ASP A C 1
ATOM 989 O O . ASP A 1 127 ? -9.303 3.633 1.225 1.00 95.56 127 ASP A O 1
ATOM 993 N N . LEU A 1 128 ? -7.310 3.782 0.222 1.00 95.81 128 LEU A N 1
ATOM 994 C CA . LEU A 1 128 ? -6.549 3.531 1.455 1.00 95.81 128 LEU A CA 1
ATOM 995 C C . LEU A 1 128 ? -6.861 4.556 2.555 1.00 95.81 128 LEU A C 1
ATOM 997 O O . LEU A 1 128 ? -6.993 4.185 3.721 1.00 95.81 128 LEU A O 1
ATOM 1001 N N . THR A 1 129 ? -7.022 5.831 2.193 1.00 93.88 129 THR A N 1
ATOM 1002 C CA . THR A 1 129 ? -7.404 6.896 3.135 1.00 93.88 129 THR A CA 1
ATOM 1003 C C . THR A 1 129 ? -8.811 6.678 3.698 1.00 93.88 129 THR A C 1
ATOM 1005 O O . THR A 1 129 ? -9.033 6.867 4.895 1.00 93.88 129 THR A O 1
ATOM 1008 N N . ASN A 1 130 ? -9.766 6.263 2.863 1.00 93.44 130 ASN A N 1
ATOM 1009 C CA . ASN A 1 130 ? -11.136 5.985 3.292 1.00 93.44 130 ASN A CA 1
ATOM 1010 C C . ASN A 1 130 ? -11.191 4.764 4.215 1.00 93.44 130 ASN A C 1
ATOM 1012 O O . ASN A 1 130 ? -11.729 4.858 5.316 1.00 93.44 130 ASN A O 1
ATOM 1016 N N . PHE A 1 131 ? -10.540 3.662 3.835 1.00 94.44 131 PHE A N 1
ATOM 1017 C CA . PHE A 1 131 ? -10.473 2.460 4.667 1.00 94.44 131 PHE A CA 1
ATOM 1018 C C . PHE A 1 131 ? -9.768 2.699 6.004 1.00 94.44 131 PHE A C 1
ATOM 1020 O O . PHE A 1 131 ? -10.135 2.095 7.013 1.00 94.44 131 PHE A O 1
ATOM 1027 N N . TYR A 1 132 ? -8.782 3.596 6.036 1.00 94.00 132 TYR A N 1
ATOM 1028 C CA . TYR A 1 132 ? -8.169 4.039 7.282 1.00 94.00 132 TYR A CA 1
ATOM 1029 C C . TYR A 1 132 ? -9.149 4.800 8.177 1.00 94.00 132 TYR A C 1
ATOM 1031 O O . TYR A 1 132 ? -9.291 4.485 9.358 1.00 94.00 132 TYR A O 1
ATOM 1039 N N . ALA A 1 133 ? -9.844 5.793 7.612 1.00 91.81 133 ALA A N 1
ATOM 1040 C CA . ALA A 1 133 ? -10.791 6.625 8.348 1.00 91.81 133 ALA A CA 1
ATOM 1041 C C . ALA A 1 133 ? -11.967 5.818 8.907 1.00 91.81 133 ALA A C 1
ATOM 1043 O O . ALA A 1 133 ? -12.419 6.080 10.022 1.00 91.81 133 ALA A O 1
ATOM 1044 N N . ASP A 1 134 ? -12.385 4.787 8.176 1.00 92.31 134 ASP A N 1
ATOM 1045 C CA . ASP A 1 134 ? -13.424 3.849 8.595 1.00 92.31 134 ASP A CA 1
ATOM 1046 C C . ASP A 1 134 ? -12.895 2.764 9.552 1.00 92.31 134 ASP A C 1
ATOM 1048 O O . ASP A 1 134 ? -13.640 1.872 9.959 1.00 92.31 134 ASP A O 1
ATOM 1052 N N . LYS A 1 135 ? -11.610 2.831 9.937 1.00 92.06 135 LYS A N 1
ATOM 1053 C CA . LYS A 1 135 ? -10.919 1.883 10.832 1.00 92.06 135 LYS A CA 1
ATOM 1054 C C . LYS A 1 135 ? -10.929 0.440 10.316 1.00 92.06 135 LYS A C 1
ATOM 1056 O O . LYS A 1 135 ? -10.796 -0.510 11.091 1.00 92.06 135 LYS A O 1
ATOM 1061 N N . LYS A 1 136 ? -11.071 0.277 9.000 1.00 94.19 136 LYS A N 1
ATOM 1062 C CA . LYS A 1 136 ? -11.027 -1.017 8.313 1.00 94.19 136 LYS A CA 1
ATOM 1063 C C . LYS A 1 136 ? -9.594 -1.479 8.074 1.00 94.19 136 LYS A C 1
ATOM 1065 O O . LYS A 1 136 ? -9.335 -2.678 8.137 1.00 94.19 136 LYS A O 1
ATOM 1070 N N . LEU A 1 137 ? -8.679 -0.527 7.871 1.00 95.38 137 LEU A N 1
ATOM 1071 C CA . LEU A 1 137 ? -7.237 -0.755 7.806 1.00 95.38 137 LEU A CA 1
ATOM 1072 C C . LEU A 1 137 ? -6.507 -0.113 8.985 1.00 95.38 137 LEU A C 1
ATOM 1074 O O . LEU A 1 137 ? -6.844 0.984 9.433 1.00 95.38 137 LEU A O 1
ATOM 1078 N N . THR A 1 138 ? -5.452 -0.777 9.449 1.00 94.38 138 THR A N 1
ATOM 1079 C CA . THR A 1 138 ? -4.542 -0.235 10.464 1.00 94.38 138 THR A CA 1
ATOM 1080 C C . THR A 1 138 ? -3.391 0.557 9.840 1.00 94.38 138 THR A C 1
ATOM 1082 O O . THR A 1 138 ? -3.027 0.365 8.679 1.00 94.38 138 THR A O 1
ATOM 1085 N N . THR A 1 139 ? -2.727 1.401 10.641 1.00 94.12 139 THR A N 1
ATOM 1086 C CA . THR A 1 139 ? -1.490 2.100 10.239 1.00 94.12 139 THR A CA 1
ATOM 1087 C C . THR A 1 139 ? -0.449 1.135 9.665 1.00 94.12 139 THR A C 1
ATOM 1089 O O . THR A 1 139 ? 0.209 1.431 8.670 1.00 94.12 139 THR A O 1
ATOM 1092 N N . LYS A 1 140 ? -0.308 -0.050 10.272 1.00 94.88 140 LYS A N 1
ATOM 1093 C CA . LYS A 1 140 ? 0.656 -1.064 9.835 1.00 94.88 140 LYS A CA 1
ATOM 1094 C C . LYS A 1 140 ? 0.307 -1.633 8.459 1.00 94.88 140 LYS A C 1
ATOM 1096 O O . LYS A 1 140 ? 1.212 -1.860 7.663 1.00 94.88 140 LYS A O 1
ATOM 1101 N N . GLU A 1 141 ? -0.974 -1.860 8.188 1.00 96.75 141 GLU A N 1
ATOM 1102 C CA . GLU A 1 141 ? -1.452 -2.415 6.917 1.00 96.75 141 GLU A CA 1
ATOM 1103 C C . GLU A 1 141 ? -1.283 -1.418 5.771 1.00 96.75 141 GLU A C 1
ATOM 1105 O O . GLU A 1 141 ? -0.780 -1.787 4.715 1.00 96.75 141 GLU A O 1
ATOM 1110 N N . ILE A 1 142 ? -1.591 -0.138 5.998 1.00 95.19 142 ILE A N 1
ATOM 1111 C CA . ILE A 1 142 ? -1.394 0.913 4.986 1.00 95.19 142 ILE A CA 1
ATOM 1112 C C . ILE A 1 142 ? 0.078 1.062 4.630 1.00 95.19 142 ILE A C 1
ATOM 1114 O O . ILE A 1 142 ? 0.423 1.143 3.453 1.00 95.19 142 ILE A O 1
ATOM 1118 N N . LEU A 1 143 ? 0.958 1.066 5.634 1.00 94.69 143 LEU A N 1
ATOM 1119 C CA . LEU A 1 143 ? 2.396 1.146 5.397 1.00 94.69 143 LEU A CA 1
ATOM 1120 C C . LEU A 1 143 ? 2.934 -0.095 4.677 1.00 94.69 143 LEU A C 1
ATOM 1122 O O . LEU A 1 143 ? 3.845 0.039 3.866 1.00 94.69 143 LEU A O 1
ATOM 1126 N N . ALA A 1 144 ? 2.390 -1.285 4.947 1.00 95.31 144 ALA A N 1
ATOM 1127 C CA . ALA A 1 144 ? 2.759 -2.495 4.217 1.00 95.31 144 ALA A CA 1
ATOM 1128 C C . ALA A 1 144 ? 2.350 -2.391 2.739 1.00 95.31 144 ALA A C 1
ATOM 1130 O O . ALA A 1 144 ? 3.215 -2.452 1.870 1.00 95.31 144 ALA A O 1
ATOM 1131 N N . ILE A 1 145 ? 1.077 -2.079 2.461 1.00 95.44 145 ILE A N 1
ATOM 1132 C CA . ILE A 1 145 ? 0.571 -1.907 1.089 1.00 95.44 145 ILE A CA 1
ATOM 1133 C C . ILE A 1 145 ? 1.369 -0.829 0.342 1.00 95.44 145 ILE A C 1
ATOM 1135 O O . ILE A 1 145 ? 1.770 -1.029 -0.803 1.00 95.44 145 ILE A O 1
ATOM 1139 N N . GLN A 1 146 ? 1.647 0.309 0.985 1.00 94.06 146 GLN A N 1
ATOM 1140 C CA . GLN A 1 146 ? 2.441 1.380 0.384 1.00 94.06 146 GLN A CA 1
ATOM 1141 C C . GLN A 1 146 ? 3.847 0.899 0.002 1.00 94.06 146 GLN A C 1
ATOM 1143 O O . GLN A 1 146 ? 4.305 1.195 -1.104 1.00 94.06 146 GLN A O 1
ATOM 1148 N N . LYS A 1 147 ? 4.529 0.160 0.884 1.00 92.50 147 LYS A N 1
ATOM 1149 C CA . LYS A 1 147 ? 5.869 -0.376 0.610 1.00 92.50 147 LYS A CA 1
ATOM 1150 C C . LYS A 1 147 ? 5.859 -1.376 -0.537 1.00 92.50 147 LYS A C 1
ATOM 1152 O O . LYS A 1 147 ? 6.746 -1.309 -1.389 1.00 92.50 147 LYS A O 1
ATOM 1157 N N . ASP A 1 148 ? 4.857 -2.244 -0.591 1.00 93.81 148 ASP A N 1
ATOM 1158 C CA . ASP A 1 148 ? 4.722 -3.242 -1.650 1.00 93.81 148 ASP A CA 1
ATOM 1159 C C . ASP A 1 148 ? 4.529 -2.566 -3.010 1.00 93.81 148 ASP A C 1
ATOM 1161 O O . ASP A 1 148 ? 5.248 -2.855 -3.969 1.00 93.81 148 ASP A O 1
ATOM 1165 N N . VAL A 1 149 ? 3.632 -1.578 -3.088 1.00 90.75 149 VAL A N 1
ATOM 1166 C CA . VAL A 1 149 ? 3.423 -0.798 -4.316 1.00 90.75 149 VAL A CA 1
ATOM 1167 C C . VAL A 1 149 ? 4.681 -0.006 -4.675 1.00 90.75 149 VAL A C 1
ATOM 1169 O O . VAL A 1 149 ? 5.092 0.006 -5.834 1.00 90.75 149 VAL A O 1
ATOM 1172 N N . GLN A 1 150 ? 5.369 0.597 -3.705 1.00 88.94 150 GLN A N 1
ATOM 1173 C CA . GLN A 1 150 ? 6.625 1.296 -3.973 1.00 88.94 150 GLN A CA 1
ATOM 1174 C C . GLN A 1 150 ? 7.713 0.358 -4.513 1.00 88.94 150 GLN A C 1
ATOM 1176 O O . GLN A 1 150 ? 8.536 0.772 -5.336 1.00 88.94 150 GLN A O 1
ATOM 1181 N N . ALA A 1 151 ? 7.732 -0.901 -4.072 1.00 88.75 151 ALA A N 1
ATOM 1182 C CA . ALA A 1 151 ? 8.654 -1.911 -4.570 1.00 88.75 151 ALA A CA 1
ATOM 1183 C C . ALA A 1 151 ? 8.396 -2.266 -6.040 1.00 88.75 151 ALA A C 1
ATOM 1185 O O . ALA A 1 151 ? 9.359 -2.364 -6.804 1.00 88.75 151 ALA A O 1
ATOM 1186 N N . VAL A 1 152 ? 7.124 -2.343 -6.460 1.00 83.94 152 VAL A N 1
ATOM 1187 C CA . VAL A 1 152 ? 6.751 -2.400 -7.888 1.00 83.94 152 VAL A CA 1
ATOM 1188 C C . VAL A 1 152 ? 7.339 -1.199 -8.623 1.00 83.94 152 VAL A C 1
ATOM 1190 O O . VAL A 1 152 ? 8.087 -1.350 -9.587 1.00 83.94 152 VAL A O 1
ATOM 1193 N N . LEU A 1 153 ? 7.007 0.004 -8.154 1.00 82.00 153 LEU A N 1
ATOM 1194 C CA . LEU A 1 153 ? 7.260 1.252 -8.874 1.00 82.00 153 LEU A CA 1
ATOM 1195 C C . LEU A 1 153 ? 8.738 1.635 -8.954 1.00 82.00 153 LEU A C 1
ATOM 1197 O O . LEU A 1 153 ? 9.113 2.441 -9.804 1.00 82.00 153 LEU A O 1
ATOM 1201 N N . SER A 1 154 ? 9.565 1.070 -8.077 1.00 82.19 154 SER A N 1
ATOM 1202 C CA . SER A 1 154 ? 11.020 1.261 -8.066 1.00 82.19 154 SER A CA 1
ATOM 1203 C C . SER A 1 154 ? 11.770 0.162 -8.828 1.00 82.19 154 SER A C 1
ATOM 1205 O O . SER A 1 154 ? 13.001 0.217 -8.951 1.00 82.19 154 SER A O 1
ATOM 1207 N N . SER A 1 155 ? 11.068 -0.863 -9.323 1.00 77.06 155 SER A N 1
ATOM 1208 C CA . SER A 1 155 ? 11.693 -1.912 -10.119 1.00 77.06 155 SER A CA 1
ATOM 1209 C C . SER A 1 155 ? 11.966 -1.419 -11.540 1.00 77.06 155 SER A C 1
ATOM 1211 O O . SER A 1 155 ? 11.083 -0.937 -12.241 1.00 77.06 155 SER A O 1
ATOM 1213 N N . ALA A 1 156 ? 13.210 -1.590 -11.995 1.00 66.62 156 ALA A N 1
ATOM 1214 C CA . ALA A 1 156 ? 13.621 -1.269 -13.363 1.00 66.62 156 ALA A CA 1
ATOM 1215 C C . ALA A 1 156 ? 13.035 -2.239 -14.405 1.00 66.62 156 ALA A C 1
ATOM 1217 O O . ALA A 1 156 ? 13.121 -1.967 -15.599 1.00 66.62 156 ALA A O 1
ATOM 1218 N N . ASN A 1 157 ? 12.447 -3.355 -13.957 1.00 76.62 157 ASN A N 1
ATOM 1219 C CA . ASN A 1 157 ? 11.619 -4.258 -14.750 1.00 76.62 157 ASN A CA 1
ATOM 1220 C C . ASN A 1 157 ? 10.673 -5.011 -13.807 1.00 76.62 157 ASN A C 1
ATOM 1222 O O . ASN A 1 157 ? 11.130 -5.820 -13.000 1.00 76.62 157 ASN A O 1
ATOM 1226 N N . ILE A 1 158 ? 9.371 -4.736 -13.871 1.00 82.12 158 ILE A N 1
ATOM 1227 C CA . ILE A 1 158 ? 8.390 -5.447 -13.042 1.00 82.12 158 ILE A CA 1
ATOM 1228 C C . ILE A 1 158 ? 8.096 -6.785 -13.720 1.00 82.12 158 ILE A C 1
ATOM 1230 O O . ILE A 1 158 ? 7.339 -6.830 -14.696 1.00 82.12 158 ILE A O 1
ATOM 1234 N N . SER A 1 159 ? 8.698 -7.865 -13.217 1.00 87.38 159 SER A N 1
ATOM 1235 C CA . SER A 1 159 ? 8.388 -9.212 -13.699 1.00 87.38 159 SER A CA 1
ATOM 1236 C C . SER A 1 159 ? 6.935 -9.586 -13.381 1.00 87.38 159 SER A C 1
ATOM 1238 O O . SER A 1 159 ? 6.299 -9.010 -12.491 1.00 87.38 159 SER A O 1
ATOM 1240 N N . GLN A 1 160 ? 6.384 -10.544 -14.126 1.00 87.62 160 GLN A N 1
ATOM 1241 C CA . GLN A 1 160 ? 5.031 -11.031 -13.861 1.00 87.62 160 GLN A CA 1
ATOM 1242 C C . GLN A 1 160 ? 4.964 -11.735 -12.498 1.00 87.62 160 GLN A C 1
ATOM 1244 O O . GLN A 1 160 ? 3.961 -11.631 -11.793 1.00 87.62 160 GLN A O 1
ATOM 1249 N N . GLU A 1 161 ? 6.045 -12.411 -12.116 1.00 89.75 161 GLU A N 1
ATOM 1250 C CA . GLU A 1 161 ? 6.208 -13.087 -10.837 1.00 89.75 161 GLU A CA 1
ATOM 1251 C C . GLU A 1 161 ? 6.195 -12.091 -9.670 1.00 89.75 161 GLU A C 1
ATOM 1253 O O . GLU A 1 161 ? 5.452 -12.294 -8.709 1.00 89.75 161 GLU A O 1
ATOM 1258 N N . ASP A 1 162 ? 6.936 -10.983 -9.779 1.00 90.81 162 ASP A N 1
ATOM 1259 C CA . ASP A 1 162 ? 6.967 -9.927 -8.758 1.00 90.81 162 ASP A CA 1
ATOM 1260 C C . ASP A 1 162 ? 5.596 -9.255 -8.609 1.00 90.81 162 ASP A C 1
ATOM 1262 O O . ASP A 1 162 ? 5.100 -9.071 -7.496 1.00 90.81 162 ASP A O 1
ATOM 1266 N N . ALA A 1 163 ? 4.945 -8.942 -9.735 1.00 90.75 163 ALA A N 1
ATOM 1267 C CA . ALA A 1 163 ? 3.593 -8.390 -9.749 1.00 90.75 163 ALA A CA 1
ATOM 1268 C C . ALA A 1 163 ? 2.588 -9.319 -9.050 1.00 90.75 163 ALA A C 1
ATOM 1270 O O . ALA A 1 163 ? 1.769 -8.867 -8.247 1.00 90.75 163 ALA A O 1
ATOM 1271 N N . GLN A 1 164 ? 2.657 -10.623 -9.331 1.00 92.38 164 GLN A N 1
ATOM 1272 C CA . GLN A 1 164 ? 1.774 -11.606 -8.714 1.00 92.38 164 GLN A CA 1
ATOM 1273 C C . GLN A 1 164 ? 2.065 -11.782 -7.220 1.00 92.38 164 GLN A C 1
ATOM 1275 O O . GLN A 1 164 ? 1.123 -11.908 -6.436 1.00 92.38 164 GLN A O 1
ATOM 1280 N N . ALA A 1 165 ? 3.337 -11.777 -6.813 1.00 93.06 165 ALA A N 1
ATOM 1281 C CA . ALA A 1 165 ? 3.721 -11.859 -5.407 1.00 93.06 165 ALA A CA 1
ATOM 1282 C C . ALA A 1 165 ? 3.154 -10.676 -4.609 1.00 93.06 165 ALA A C 1
ATOM 1284 O O . ALA A 1 165 ? 2.558 -10.880 -3.554 1.00 93.06 165 ALA A O 1
ATOM 1285 N N . ILE A 1 166 ? 3.243 -9.465 -5.162 1.00 93.38 166 ILE A N 1
ATOM 1286 C CA . ILE A 1 166 ? 2.729 -8.240 -4.536 1.00 93.38 166 ILE A CA 1
ATOM 1287 C C . ILE A 1 166 ? 1.206 -8.257 -4.432 1.00 93.38 166 ILE A C 1
ATOM 1289 O O . ILE A 1 166 ? 0.660 -8.001 -3.362 1.00 93.38 166 ILE A O 1
ATOM 1293 N N . LEU A 1 167 ? 0.502 -8.643 -5.500 1.00 93.94 167 LEU A N 1
ATOM 1294 C CA . LEU A 1 167 ? -0.954 -8.798 -5.439 1.00 93.94 167 LEU A CA 1
ATOM 1295 C C . LEU A 1 167 ? -1.377 -9.858 -4.414 1.00 93.94 167 LEU A C 1
ATOM 1297 O O . LEU A 1 167 ? -2.373 -9.670 -3.722 1.00 93.94 167 LEU A O 1
ATOM 1301 N N . THR A 1 168 ? -0.618 -10.949 -4.299 1.00 93.81 168 THR A N 1
ATOM 1302 C CA . THR A 1 168 ? -0.901 -12.028 -3.341 1.00 93.81 168 THR A CA 1
ATOM 1303 C C . THR A 1 168 ? -0.695 -11.571 -1.895 1.00 93.81 168 THR A C 1
ATOM 1305 O O . THR A 1 168 ? -1.521 -11.896 -1.041 1.00 93.81 168 THR A O 1
ATOM 1308 N N . ASP A 1 169 ? 0.374 -10.823 -1.606 1.00 96.25 169 ASP A N 1
ATOM 1309 C CA . ASP A 1 169 ? 0.628 -10.307 -0.254 1.00 96.25 169 ASP A CA 1
ATOM 1310 C C . ASP A 1 169 ? -0.402 -9.239 0.135 1.00 96.25 169 ASP A C 1
ATOM 1312 O O . ASP A 1 169 ? -1.007 -9.340 1.198 1.00 96.25 169 ASP A O 1
ATOM 1316 N N . ILE A 1 170 ? -0.734 -8.312 -0.772 1.00 94.31 170 ILE A N 1
ATOM 1317 C CA . ILE A 1 170 ? -1.778 -7.299 -0.540 1.00 94.31 170 ILE A CA 1
ATOM 1318 C C . ILE A 1 170 ? -3.135 -7.950 -0.295 1.00 94.31 170 ILE A C 1
ATOM 1320 O O . ILE A 1 170 ? -3.821 -7.564 0.647 1.00 94.31 170 ILE A O 1
ATOM 1324 N N . GLN A 1 171 ? -3.509 -8.966 -1.081 1.00 93.31 171 GLN A N 1
ATOM 1325 C CA . GLN A 1 171 ? -4.719 -9.752 -0.828 1.00 93.31 171 GLN A CA 1
ATOM 1326 C C . GLN A 1 171 ? -4.699 -10.382 0.565 1.00 93.31 171 GLN A C 1
ATOM 1328 O O . GLN A 1 171 ? -5.698 -10.315 1.271 1.00 93.31 171 GLN A O 1
ATOM 1333 N N . ALA A 1 172 ? -3.569 -10.951 0.990 1.00 93.00 172 ALA A N 1
ATOM 1334 C CA . ALA A 1 172 ? -3.440 -11.522 2.326 1.00 93.00 172 ALA A CA 1
ATOM 1335 C C . ALA A 1 172 ? -3.536 -10.461 3.437 1.00 93.00 172 ALA A C 1
ATOM 1337 O O . ALA A 1 172 ? -4.113 -10.746 4.485 1.00 93.00 172 ALA A O 1
ATOM 1338 N N . ILE A 1 173 ? -3.006 -9.253 3.209 1.00 94.12 173 ILE A N 1
ATOM 1339 C CA . ILE A 1 173 ? -3.129 -8.115 4.127 1.00 94.12 173 ILE A CA 1
ATOM 1340 C C . ILE A 1 173 ? -4.605 -7.746 4.288 1.00 94.12 173 ILE A C 1
ATOM 1342 O O . ILE A 1 173 ? -5.114 -7.795 5.403 1.00 94.12 173 ILE A O 1
ATOM 1346 N N . VAL A 1 174 ? -5.307 -7.454 3.190 1.00 93.38 174 VAL A N 1
ATOM 1347 C CA . VAL A 1 174 ? -6.704 -6.994 3.253 1.00 93.38 174 VAL A CA 1
ATOM 1348 C C . VAL A 1 174 ? -7.676 -8.099 3.686 1.00 93.38 174 VAL A C 1
ATOM 1350 O O . VAL A 1 174 ? -8.649 -7.800 4.366 1.00 93.38 174 VAL A O 1
ATOM 1353 N N . GLU A 1 175 ? -7.397 -9.377 3.379 1.00 90.69 175 GLU A N 1
ATOM 1354 C CA . GLU A 1 175 ? -8.157 -10.536 3.889 1.00 90.69 175 GLU A CA 1
ATOM 1355 C C . GLU A 1 175 ? -8.019 -10.705 5.413 1.00 90.69 175 GLU A C 1
ATOM 1357 O O . GLU A 1 175 ? -8.901 -11.288 6.047 1.00 90.69 175 GLU A O 1
ATOM 1362 N N . ALA A 1 176 ? -6.907 -10.248 5.998 1.00 91.69 176 ALA A N 1
ATOM 1363 C CA . ALA A 1 176 ? -6.658 -10.293 7.439 1.00 91.69 176 ALA A CA 1
ATOM 1364 C C . ALA A 1 176 ? -7.152 -9.035 8.180 1.00 91.69 176 ALA A C 1
ATOM 1366 O O . ALA A 1 176 ? -7.151 -9.021 9.414 1.00 91.69 176 ALA A O 1
ATOM 1367 N N . SER A 1 177 ? -7.555 -8.000 7.441 1.00 93.50 177 SER A N 1
ATOM 1368 C CA . SER A 1 177 ? -8.091 -6.738 7.953 1.00 93.50 177 SER A CA 1
ATOM 1369 C C . SER A 1 177 ? -9.606 -6.810 8.201 1.00 93.50 177 SER A C 1
ATOM 1371 O O . SER A 1 177 ? -10.258 -7.821 7.950 1.00 93.50 177 SER A O 1
ATOM 1373 N N . ASN A 1 178 ? -10.198 -5.704 8.663 1.00 92.31 178 ASN A N 1
ATOM 1374 C CA . ASN A 1 178 ? -11.653 -5.566 8.838 1.00 92.31 178 ASN A CA 1
ATOM 1375 C C . ASN A 1 178 ? -12.366 -5.099 7.550 1.00 92.31 178 ASN A C 1
ATOM 1377 O O . ASN A 1 178 ? -13.465 -4.545 7.612 1.00 92.31 178 ASN A O 1
ATOM 1381 N N . VAL A 1 179 ? -11.719 -5.265 6.396 1.00 91.31 179 VAL A N 1
ATOM 1382 C CA . VAL A 1 179 ? -12.242 -4.908 5.073 1.00 91.31 179 VAL A CA 1
ATOM 1383 C C . VAL A 1 179 ? -13.103 -6.071 4.570 1.00 91.31 179 VAL A C 1
ATOM 1385 O O . VAL A 1 179 ? -12.726 -7.233 4.735 1.00 91.31 179 VAL A O 1
ATOM 1388 N N . ASP A 1 180 ? -14.266 -5.792 3.978 1.00 92.38 180 ASP A N 1
ATOM 1389 C CA . ASP A 1 180 ? -15.069 -6.863 3.380 1.00 92.38 180 ASP A CA 1
ATOM 1390 C C . ASP A 1 180 ? -14.467 -7.361 2.051 1.00 92.38 180 ASP A C 1
ATOM 1392 O O . ASP A 1 180 ? -13.476 -6.836 1.540 1.00 92.38 180 ASP A O 1
ATOM 1396 N N . LYS A 1 181 ? -15.012 -8.447 1.496 1.00 89.44 181 LYS A N 1
ATOM 1397 C CA . LYS A 1 181 ? -14.409 -9.091 0.319 1.00 89.44 181 LYS A CA 1
ATOM 1398 C C . LYS A 1 181 ? -14.502 -8.214 -0.923 1.00 89.44 181 LYS A C 1
ATOM 1400 O O . LYS A 1 181 ? -13.579 -8.203 -1.736 1.00 89.44 181 LYS A O 1
ATOM 1405 N N . GLU A 1 182 ? -15.621 -7.528 -1.090 1.00 91.44 182 GLU A N 1
ATOM 1406 C CA . GLU A 1 182 ? -15.888 -6.644 -2.211 1.00 91.44 182 GLU A CA 1
ATOM 1407 C C . GLU A 1 182 ? -14.942 -5.436 -2.180 1.00 91.44 182 GLU A C 1
ATOM 1409 O O . GLU A 1 182 ? -14.351 -5.089 -3.202 1.00 91.44 182 GLU A O 1
ATOM 1414 N N . GLU A 1 183 ? -14.716 -4.862 -1.002 1.00 92.12 183 GLU A N 1
ATOM 1415 C CA . GLU A 1 183 ? -13.781 -3.764 -0.756 1.00 92.12 183 GLU A CA 1
ATOM 1416 C C . GLU A 1 183 ? -12.311 -4.186 -0.888 1.00 92.12 183 GLU A C 1
ATOM 1418 O O . GLU A 1 183 ? -11.502 -3.475 -1.488 1.00 92.12 183 GLU A O 1
ATOM 1423 N N . ALA A 1 184 ? -11.955 -5.380 -0.412 1.00 89.12 184 ALA A N 1
ATOM 1424 C CA . ALA A 1 184 ? -10.623 -5.952 -0.595 1.00 89.12 184 ALA A CA 1
ATOM 1425 C C . ALA A 1 184 ? -10.261 -6.079 -2.086 1.00 89.12 184 ALA A C 1
ATOM 1427 O O . ALA A 1 184 ? -9.121 -5.823 -2.491 1.00 89.12 184 ALA A O 1
ATOM 1428 N N . LEU A 1 185 ? -11.245 -6.425 -2.928 1.00 92.00 185 LEU A N 1
ATOM 1429 C CA . LEU A 1 185 ? -11.071 -6.455 -4.380 1.00 92.00 185 LEU A CA 1
ATOM 1430 C C . LEU A 1 185 ? -10.838 -5.063 -4.972 1.00 92.00 185 LEU A C 1
ATOM 1432 O O . LEU A 1 185 ? -10.130 -4.964 -5.973 1.00 92.00 185 LEU A O 1
ATOM 1436 N N . VAL A 1 186 ? -11.387 -3.998 -4.381 1.00 94.12 186 VAL A N 1
ATOM 1437 C CA . VAL A 1 186 ? -11.131 -2.621 -4.833 1.00 94.12 186 VAL A CA 1
ATOM 1438 C C . VAL A 1 186 ? -9.641 -2.298 -4.715 1.00 94.12 186 VAL A C 1
ATOM 1440 O O . VAL A 1 186 ? -9.018 -1.966 -5.724 1.00 94.12 186 VAL A O 1
ATOM 1443 N N . ILE A 1 187 ? -9.042 -2.520 -3.538 1.00 93.75 187 ILE A N 1
ATOM 1444 C CA . ILE A 1 187 ? -7.608 -2.270 -3.300 1.00 93.75 187 ILE A CA 1
ATOM 1445 C C . ILE A 1 187 ? -6.745 -3.107 -4.255 1.00 93.75 187 ILE A C 1
ATOM 1447 O O . ILE A 1 187 ? -5.839 -2.589 -4.910 1.00 93.75 187 ILE A O 1
ATOM 1451 N N . ALA A 1 188 ? -7.039 -4.406 -4.381 1.00 93.19 188 ALA A N 1
ATOM 1452 C CA . ALA A 1 188 ? -6.272 -5.294 -5.253 1.00 93.19 188 ALA A CA 1
ATOM 1453 C C . ALA A 1 188 ? -6.357 -4.886 -6.738 1.00 93.19 188 ALA A C 1
ATOM 1455 O O . ALA A 1 188 ? -5.365 -4.971 -7.468 1.00 93.19 188 ALA A O 1
ATOM 1456 N N . ASN A 1 189 ? -7.525 -4.426 -7.197 1.00 94.44 189 ASN A N 1
ATOM 1457 C CA . ASN A 1 189 ? -7.719 -3.970 -8.574 1.00 94.44 189 ASN A CA 1
ATOM 1458 C C . ASN A 1 189 ? -6.974 -2.665 -8.864 1.00 94.44 189 ASN A C 1
ATOM 1460 O O . ASN A 1 189 ? -6.400 -2.524 -9.946 1.00 94.44 189 ASN A O 1
ATOM 1464 N N . ASP A 1 190 ? -6.935 -1.746 -7.906 1.00 94.31 190 ASP A N 1
ATOM 1465 C CA . ASP A 1 190 ? -6.199 -0.492 -8.044 1.00 94.31 190 ASP A CA 1
ATOM 1466 C C . ASP A 1 190 ? -4.696 -0.736 -8.158 1.00 94.31 190 ASP A C 1
ATOM 1468 O O . ASP A 1 190 ? -4.040 -0.225 -9.068 1.00 94.31 190 ASP A O 1
ATOM 1472 N N . VAL A 1 191 ? -4.159 -1.620 -7.317 1.00 92.94 191 VAL A N 1
ATOM 1473 C CA . VAL A 1 191 ? -2.751 -2.030 -7.393 1.00 92.94 191 VAL A CA 1
ATOM 1474 C C . VAL A 1 191 ? -2.448 -2.716 -8.724 1.00 92.94 191 VAL A C 1
ATOM 1476 O O . VAL A 1 191 ? -1.432 -2.430 -9.360 1.00 92.94 191 VAL A O 1
ATOM 1479 N N . LYS A 1 192 ? -3.346 -3.582 -9.204 1.00 93.06 192 LYS A N 1
ATOM 1480 C CA . LYS A 1 192 ? -3.206 -4.224 -10.517 1.00 93.06 192 LYS A CA 1
ATOM 1481 C C . LYS A 1 192 ? -3.170 -3.197 -11.654 1.00 93.06 192 LYS A C 1
ATOM 1483 O O . LYS A 1 192 ? -2.388 -3.362 -12.591 1.00 93.06 192 LYS A O 1
ATOM 1488 N N . ALA A 1 193 ? -3.982 -2.143 -11.579 1.00 92.50 193 ALA A N 1
ATOM 1489 C CA . ALA A 1 193 ? -3.976 -1.059 -12.559 1.00 92.50 193 ALA A CA 1
ATOM 1490 C C . ALA A 1 193 ? -2.662 -0.258 -12.520 1.00 92.50 193 ALA A C 1
ATOM 1492 O O . ALA A 1 193 ? -2.087 0.034 -13.572 1.00 92.50 193 ALA A O 1
ATOM 1493 N N . ILE A 1 194 ? -2.138 0.026 -11.325 1.00 89.56 194 ILE A N 1
ATOM 1494 C CA . ILE A 1 194 ? -0.827 0.668 -11.145 1.00 89.56 194 ILE A CA 1
ATOM 1495 C C . ILE A 1 194 ? 0.283 -0.190 -11.763 1.00 89.56 194 ILE A C 1
ATOM 1497 O O . ILE A 1 194 ? 1.066 0.315 -12.563 1.00 89.56 194 ILE A O 1
ATOM 1501 N N . ILE A 1 195 ? 0.317 -1.496 -11.472 1.00 89.38 195 ILE A N 1
ATOM 1502 C CA . ILE A 1 195 ? 1.291 -2.433 -12.057 1.00 89.38 195 ILE A CA 1
ATOM 1503 C C . ILE A 1 195 ? 1.213 -2.409 -13.589 1.00 89.38 195 ILE A C 1
ATOM 1505 O O . ILE A 1 195 ? 2.235 -2.266 -14.259 1.00 89.38 195 ILE A O 1
ATOM 1509 N N . ALA A 1 196 ? 0.006 -2.521 -14.151 1.00 89.44 196 ALA A N 1
ATOM 1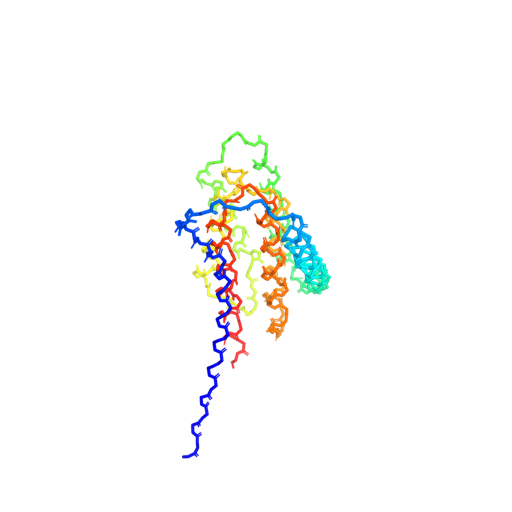510 C CA . ALA A 1 196 ? -0.186 -2.575 -15.598 1.00 89.44 196 ALA A CA 1
ATOM 1511 C C . ALA A 1 196 ? 0.253 -1.278 -16.298 1.00 89.44 196 ALA A C 1
ATOM 1513 O O . ALA A 1 196 ? 0.871 -1.322 -17.365 1.00 89.44 196 ALA A O 1
ATOM 1514 N N . THR A 1 197 ? -0.049 -0.118 -15.707 1.00 87.62 197 THR A N 1
ATOM 1515 C CA . THR A 1 197 ? 0.351 1.183 -16.264 1.00 87.62 197 THR A CA 1
ATOM 1516 C C . THR A 1 197 ? 1.851 1.420 -16.122 1.00 87.62 197 THR A C 1
ATOM 1518 O O . THR A 1 197 ? 2.483 1.837 -17.092 1.00 87.62 197 THR A O 1
ATOM 1521 N N . ALA A 1 198 ? 2.445 1.057 -14.982 1.00 84.31 198 ALA A N 1
ATOM 1522 C CA . ALA A 1 198 ? 3.889 1.102 -14.783 1.00 84.31 198 ALA A CA 1
ATOM 1523 C C . ALA A 1 198 ? 4.617 0.229 -15.818 1.00 84.31 198 ALA A C 1
ATOM 1525 O O . ALA A 1 198 ? 5.474 0.734 -16.533 1.00 84.31 198 ALA A O 1
ATOM 1526 N N . GLN A 1 199 ? 4.207 -1.032 -16.001 1.00 85.75 199 GLN A N 1
ATOM 1527 C CA . GLN A 1 199 ? 4.778 -1.937 -17.011 1.00 85.75 199 GLN A CA 1
ATOM 1528 C C . GLN A 1 199 ? 4.658 -1.401 -18.444 1.00 85.75 199 GLN A C 1
ATOM 1530 O O . GLN A 1 199 ? 5.556 -1.598 -19.264 1.00 85.75 199 GLN A O 1
ATOM 1535 N N . LYS A 1 200 ? 3.548 -0.727 -18.771 1.00 84.69 200 LYS A N 1
ATOM 1536 C CA . LYS A 1 200 ? 3.352 -0.109 -20.089 1.00 84.69 200 LYS A CA 1
ATOM 1537 C C . LYS A 1 200 ? 4.332 1.040 -20.331 1.00 84.69 200 LYS A C 1
ATOM 1539 O O . LYS A 1 200 ? 4.844 1.151 -21.439 1.00 84.69 200 LYS A O 1
ATOM 1544 N N . ASN A 1 201 ? 4.601 1.853 -19.312 1.00 78.75 201 ASN A N 1
ATOM 1545 C CA . ASN A 1 201 ? 5.444 3.048 -19.411 1.00 78.75 201 ASN A CA 1
ATOM 1546 C C . ASN A 1 201 ? 6.955 2.737 -19.434 1.00 78.75 201 ASN A C 1
ATOM 1548 O O . ASN A 1 201 ? 7.768 3.653 -19.509 1.00 78.75 201 ASN A O 1
ATOM 1552 N N . MET A 1 202 ? 7.334 1.456 -19.367 1.00 74.12 202 MET A N 1
ATOM 1553 C CA . MET A 1 202 ? 8.723 0.980 -19.427 1.00 74.12 202 MET A CA 1
ATOM 1554 C C . MET A 1 202 ? 9.174 0.565 -20.835 1.00 74.12 202 MET A C 1
ATOM 1556 O O . MET A 1 202 ? 10.334 0.194 -21.010 1.00 74.12 202 MET A O 1
ATOM 1560 N N . LYS A 1 203 ? 8.260 0.572 -21.809 1.00 58.41 203 LYS A N 1
ATOM 1561 C CA . LYS A 1 203 ? 8.523 0.249 -23.218 1.00 58.41 203 LYS A CA 1
ATOM 1562 C C . LYS A 1 203 ? 8.788 1.513 -24.019 1.00 58.41 203 LYS A C 1
ATOM 1564 O O . LYS A 1 203 ? 9.612 1.420 -24.953 1.00 58.41 203 LYS A O 1
#

pLDDT: mean 80.01, std 18.83, range [33.88, 96.75]

Secondary structure (DSSP, 8-state):
------------------------------SSHHHHHHHHHHHHHHHHHHHHHHHHHHHHHHHHHHHHH--HHHHHHHHHHHHHHHHHHT-SS--HHHHHHHHHHHHHHT--SS---HHHHHHHHHHHHHHHHTTSS-HHHHHHHHHHHHHHHT-SS--HHHHHHHHHHHHHHHHHTT--HHHHHHHHHHHHHHHHHHHHTT-

Radius of gyration: 20.97 Å; chains: 1; bounding box: 53×63×62 Å

Sequence (203 aa):
MKIFNFILVVSFLLSSLISSLYAQENRPRGSRKNATKNKANKVANADKAKQQAQAKATVNELVSKSEKKMTEEQKANLKKLQEDLQKLQSESQITQEQKDQLKADLKKTLSSAQKPDPATVDKLAADLTNFYADKKLTTKEILAIQKDVQAVLSSANISQEDAQAILTDIQAIVEASNVDKEEALVIANDVKAIIATAQKNMK